Protein AF-X1MAJ2-F1 (afdb_monomer)

Sequence (177 aa):
MSHKDFFGNYHESIADVVTLAAGNDVDNTHFKGLIITGGQLGTLLATYKECLLLNMTGFRGMAENCAIYGTLALATGGAADFSDFDACSSVHGAIIITLGAPTRFSLKQFHGKATLTGQTGGVAKVRGLDGKLVIASMTGGTLDIYSDAGEIEIQVTCTVGTINIYGNARVTNNTGG

Organism: NCBI:txid412755

pLDDT: mean 88.87, std 9.03, range [50.88, 97.25]

Radius of gyration: 15.89 Å; Cα contacts (8 Å, |Δi|>4): 561; chains: 1; bounding box: 37×34×48 Å

Structure (mmCIF, N/CA/C/O backbone):
data_AF-X1MAJ2-F1
#
_entry.id   AF-X1MAJ2-F1
#
loop_
_atom_site.group_PDB
_atom_site.id
_atom_site.type_symbol
_atom_site.label_atom_id
_atom_site.label_alt_id
_atom_site.label_comp_id
_atom_site.label_asym_id
_atom_site.label_entity_id
_atom_site.label_seq_id
_atom_site.pdbx_PDB_ins_code
_atom_site.Cartn_x
_atom_site.Cartn_y
_atom_site.Cartn_z
_atom_site.occupancy
_atom_site.B_iso_or_equiv
_atom_site.auth_seq_id
_atom_site.auth_comp_id
_atom_site.auth_asym_id
_atom_site.auth_atom_id
_atom_site.pdbx_PDB_model_num
ATOM 1 N N . MET A 1 1 ? 5.404 17.334 -21.753 1.00 50.88 1 MET A N 1
ATOM 2 C CA . MET A 1 1 ? 5.489 16.178 -20.835 1.00 50.88 1 MET A CA 1
ATOM 3 C C . MET A 1 1 ? 5.590 14.932 -21.692 1.00 50.88 1 MET A C 1
ATOM 5 O O . MET A 1 1 ? 4.757 14.783 -22.577 1.00 50.88 1 MET A O 1
ATOM 9 N N . SER A 1 2 ? 6.634 14.116 -21.527 1.00 61.34 2 SER A N 1
ATOM 10 C CA . SER A 1 2 ? 6.749 12.852 -22.263 1.00 61.34 2 SER A CA 1
ATOM 11 C C . SER A 1 2 ? 6.095 11.745 -21.446 1.00 61.34 2 SER A C 1
ATOM 13 O O . SER A 1 2 ? 6.653 11.320 -20.439 1.00 61.34 2 SER A O 1
ATOM 15 N N . HIS A 1 3 ? 4.928 11.295 -21.884 1.00 80.44 3 HIS A N 1
ATOM 16 C CA . HIS A 1 3 ? 4.358 10.018 -21.468 1.00 80.44 3 HIS A CA 1
ATOM 17 C C . HIS A 1 3 ? 5.239 8.910 -22.058 1.00 80.44 3 HIS A C 1
ATOM 19 O O . HIS A 1 3 ? 5.556 8.939 -23.249 1.00 80.44 3 HIS A O 1
ATOM 25 N N . LYS A 1 4 ? 5.700 7.984 -21.214 1.00 88.19 4 LYS A N 1
ATOM 26 C CA . LYS A 1 4 ? 6.390 6.765 -21.649 1.00 88.19 4 LYS A CA 1
ATOM 27 C C . LYS A 1 4 ? 5.549 5.539 -21.312 1.00 88.19 4 LYS A C 1
ATOM 29 O O . LYS A 1 4 ? 4.932 5.483 -20.252 1.00 88.19 4 LYS A O 1
ATOM 34 N N . ASP A 1 5 ? 5.560 4.556 -22.198 1.00 92.25 5 ASP A N 1
ATOM 35 C CA . ASP A 1 5 ? 4.977 3.246 -21.942 1.00 92.25 5 ASP A CA 1
ATOM 36 C C . ASP A 1 5 ? 6.102 2.205 -21.917 1.00 92.25 5 ASP A C 1
ATOM 38 O O . ASP A 1 5 ? 6.925 2.142 -22.833 1.00 92.25 5 ASP A O 1
ATOM 42 N N . PHE A 1 6 ? 6.142 1.393 -20.863 1.00 91.69 6 PHE A N 1
ATOM 43 C CA . PHE A 1 6 ? 7.096 0.304 -20.690 1.00 91.69 6 PHE A CA 1
ATOM 44 C C . PHE A 1 6 ? 6.345 -1.025 -20.615 1.00 91.69 6 PHE A C 1
ATOM 46 O O . PHE A 1 6 ? 5.467 -1.203 -19.767 1.00 91.69 6 PHE A O 1
ATOM 53 N N . PHE A 1 7 ? 6.715 -1.965 -21.484 1.00 91.81 7 PHE A N 1
ATOM 54 C CA . PHE A 1 7 ? 6.070 -3.271 -21.597 1.00 91.81 7 PHE A CA 1
ATOM 55 C C . PHE A 1 7 ? 7.082 -4.389 -21.352 1.00 91.81 7 PHE A C 1
ATOM 57 O O . PHE A 1 7 ? 8.138 -4.426 -21.983 1.00 91.81 7 PHE A O 1
ATOM 64 N N . GLY A 1 8 ? 6.740 -5.292 -20.441 1.00 86.62 8 GLY A N 1
ATOM 65 C CA . GLY A 1 8 ? 7.415 -6.561 -20.202 1.00 86.62 8 GLY A CA 1
ATOM 66 C C . GLY A 1 8 ? 6.539 -7.742 -20.610 1.00 86.62 8 GLY A C 1
ATOM 67 O O . GLY A 1 8 ? 5.364 -7.581 -20.943 1.00 86.62 8 GLY A O 1
ATOM 68 N N . ASN A 1 9 ? 7.119 -8.940 -20.575 1.00 83.19 9 ASN A N 1
ATOM 69 C CA . ASN A 1 9 ? 6.454 -10.185 -20.969 1.00 83.19 9 ASN A CA 1
ATOM 70 C C . ASN A 1 9 ? 6.101 -11.073 -19.774 1.00 83.19 9 ASN A C 1
ATOM 72 O O . ASN A 1 9 ? 6.021 -12.287 -19.942 1.00 83.19 9 ASN A O 1
ATOM 76 N N . TYR A 1 10 ? 5.875 -10.478 -18.597 1.00 73.12 10 TYR A N 1
ATOM 77 C CA . TYR A 1 10 ? 5.798 -11.192 -17.321 1.00 73.12 10 TYR A CA 1
ATOM 78 C C . TYR A 1 10 ? 7.134 -11.880 -16.993 1.00 73.12 10 TYR A C 1
ATOM 80 O O . TYR A 1 10 ? 7.856 -12.354 -17.867 1.00 73.12 10 TYR A O 1
ATOM 88 N N . HIS A 1 11 ? 7.526 -11.876 -15.725 1.00 66.69 11 HIS A N 1
ATOM 89 C CA . HIS A 1 11 ? 8.886 -12.263 -15.356 1.00 66.69 11 HIS A CA 1
ATOM 90 C C . HIS A 1 11 ? 8.928 -13.635 -14.698 1.00 66.69 11 HIS A C 1
ATOM 92 O O . HIS A 1 11 ? 8.215 -13.890 -13.730 1.00 66.69 11 HIS A O 1
ATOM 98 N N . GLU A 1 12 ? 9.811 -14.494 -15.201 1.00 67.12 12 GLU A N 1
ATOM 99 C CA . GLU A 1 12 ? 10.118 -15.801 -14.607 1.00 67.12 12 GLU A CA 1
ATOM 100 C C . GLU A 1 12 ? 11.163 -15.684 -13.482 1.00 67.12 12 GLU A C 1
ATOM 102 O O . GLU A 1 12 ? 11.259 -16.559 -12.622 1.00 67.12 12 GLU A O 1
ATOM 107 N N . SER A 1 13 ? 11.929 -14.584 -13.461 1.00 76.06 13 SER A N 1
ATOM 108 C CA . SER A 1 13 ? 13.002 -14.315 -12.503 1.00 76.06 13 SER A CA 1
ATOM 109 C C . SER A 1 13 ? 12.833 -12.957 -11.830 1.00 76.06 13 SER A C 1
ATOM 111 O O . SER A 1 13 ? 12.621 -11.945 -12.493 1.00 76.06 13 SER A O 1
ATOM 113 N N . ILE A 1 14 ? 13.032 -12.907 -10.508 1.00 71.75 14 ILE A N 1
ATOM 114 C CA . ILE A 1 14 ? 12.998 -11.655 -9.735 1.00 71.75 14 ILE A CA 1
ATOM 115 C C . ILE A 1 14 ? 14.186 -10.720 -10.032 1.00 71.75 14 ILE A C 1
ATOM 117 O O . ILE A 1 14 ? 14.216 -9.604 -9.529 1.00 71.75 14 ILE A O 1
ATOM 121 N N . ALA A 1 15 ? 15.175 -11.162 -10.818 1.00 75.69 15 ALA A N 1
ATOM 122 C CA . ALA A 1 15 ? 16.332 -10.352 -11.203 1.00 75.69 15 ALA A CA 1
ATOM 123 C C . ALA A 1 15 ? 16.058 -9.414 -12.395 1.00 75.69 15 ALA A C 1
ATOM 125 O O . ALA A 1 15 ? 16.817 -8.468 -12.605 1.00 75.69 15 ALA A O 1
ATOM 126 N N . ASP A 1 16 ? 14.972 -9.634 -13.140 1.00 83.81 16 ASP A N 1
ATOM 127 C CA . ASP A 1 16 ? 14.611 -8.848 -14.324 1.00 83.81 16 ASP A CA 1
ATOM 128 C C . ASP A 1 16 ? 13.882 -7.555 -13.927 1.00 83.81 16 ASP A C 1
ATOM 130 O O . ASP A 1 16 ? 12.706 -7.339 -14.222 1.00 83.81 16 ASP A O 1
ATOM 134 N N . VAL A 1 17 ? 14.586 -6.705 -13.183 1.00 89.88 17 VAL A N 1
ATOM 135 C CA . VAL A 1 17 ? 14.004 -5.551 -12.499 1.00 89.88 17 VAL A CA 1
ATOM 136 C C . VAL A 1 17 ? 14.222 -4.261 -13.278 1.00 89.88 17 VAL A C 1
ATOM 138 O O . VAL A 1 17 ? 15.344 -3.911 -13.645 1.00 89.88 17 VAL A O 1
ATOM 141 N N . VAL A 1 18 ? 13.151 -3.488 -13.438 1.00 91.75 18 VAL A N 1
ATOM 142 C CA . VAL A 1 18 ? 13.215 -2.078 -13.817 1.00 91.75 18 VAL A CA 1
ATOM 143 C C . VAL A 1 18 ? 13.292 -1.236 -12.548 1.00 91.75 18 VAL A C 1
ATOM 145 O O . VAL A 1 18 ? 12.343 -1.145 -11.766 1.00 91.75 18 VAL A O 1
ATOM 148 N N . THR A 1 19 ? 14.439 -0.597 -12.348 1.00 93.12 19 THR A N 1
ATOM 149 C CA . THR A 1 19 ? 14.667 0.282 -11.200 1.00 93.12 19 THR A CA 1
ATOM 150 C C . THR A 1 19 ? 14.294 1.717 -11.538 1.00 93.12 19 THR A C 1
ATOM 152 O O . THR A 1 19 ? 14.888 2.330 -12.429 1.00 93.12 19 THR A O 1
ATOM 155 N N . LEU A 1 20 ? 13.366 2.288 -10.771 1.00 91.94 20 LEU A N 1
ATOM 156 C CA . LEU A 1 20 ? 13.106 3.724 -10.751 1.00 91.94 20 LEU A CA 1
ATOM 157 C C . LEU A 1 20 ? 14.246 4.412 -9.996 1.00 91.94 20 LEU A C 1
ATOM 159 O O . LEU A 1 20 ? 14.229 4.559 -8.771 1.00 91.94 20 LEU A O 1
ATOM 163 N N . ALA A 1 21 ? 15.303 4.745 -10.736 1.00 85.81 21 ALA A N 1
ATOM 164 C CA . ALA A 1 21 ? 16.488 5.380 -10.181 1.00 85.81 21 ALA A CA 1
ATOM 165 C C . ALA A 1 21 ? 16.210 6.839 -9.794 1.00 85.81 21 ALA A C 1
ATOM 167 O O . ALA A 1 21 ? 15.467 7.548 -10.479 1.00 85.81 21 ALA A O 1
ATOM 168 N N . ALA A 1 22 ? 16.869 7.297 -8.728 1.00 77.69 22 ALA A N 1
ATOM 169 C CA . ALA A 1 22 ? 16.748 8.664 -8.235 1.00 77.69 22 ALA A CA 1
ATOM 170 C C . ALA A 1 22 ? 16.994 9.704 -9.346 1.00 77.69 22 ALA A C 1
ATOM 172 O O . ALA A 1 22 ? 17.883 9.547 -10.181 1.00 77.69 22 ALA A O 1
ATOM 173 N N . GLY A 1 23 ? 16.196 10.771 -9.338 1.00 72.94 23 GLY A N 1
ATOM 174 C CA . GLY A 1 23 ? 16.224 11.841 -10.337 1.00 72.94 23 GLY A CA 1
ATOM 175 C C . GLY A 1 23 ? 15.354 11.603 -11.576 1.00 72.94 23 GLY A C 1
ATOM 176 O O . GLY A 1 23 ? 15.192 12.535 -12.360 1.00 72.94 23 GLY A O 1
ATOM 177 N N . ASN A 1 24 ? 14.767 10.413 -11.753 1.00 79.88 24 ASN A N 1
ATOM 178 C CA . ASN A 1 24 ? 13.860 10.145 -12.871 1.00 79.88 24 ASN A CA 1
ATOM 179 C C . ASN A 1 24 ? 12.400 10.332 -12.458 1.00 79.88 24 ASN A C 1
ATOM 181 O O . ASN A 1 24 ? 11.866 9.570 -11.655 1.00 79.88 24 ASN A O 1
ATOM 185 N N . ASP A 1 25 ? 11.769 11.343 -13.045 1.00 85.81 25 ASP A N 1
ATOM 186 C CA . ASP A 1 25 ? 10.329 11.565 -12.981 1.00 85.81 25 ASP A CA 1
ATOM 187 C C . ASP A 1 25 ? 9.602 10.555 -13.888 1.00 85.81 25 ASP A C 1
ATOM 189 O O . ASP A 1 25 ? 9.964 10.383 -15.058 1.00 85.81 25 ASP A O 1
ATOM 193 N N . VAL A 1 26 ? 8.598 9.873 -13.335 1.00 87.94 26 VAL A N 1
ATOM 194 C CA . VAL A 1 26 ? 7.750 8.906 -14.052 1.00 87.94 26 VAL A CA 1
ATOM 195 C C . VAL A 1 26 ? 6.304 9.386 -14.178 1.00 87.94 26 VAL A C 1
ATOM 197 O O . VAL A 1 26 ? 5.398 8.595 -14.443 1.00 87.94 26 VAL A O 1
ATOM 200 N N . ASP A 1 27 ? 6.076 10.686 -14.029 1.00 88.88 27 ASP A N 1
ATOM 201 C CA . ASP A 1 27 ? 4.787 11.332 -14.217 1.00 88.88 27 ASP A CA 1
ATOM 202 C C . ASP A 1 27 ? 4.148 10.941 -15.555 1.00 88.88 27 ASP A C 1
ATOM 204 O O . ASP A 1 27 ? 4.745 11.060 -16.629 1.00 88.88 27 ASP A O 1
ATOM 208 N N . ASN A 1 28 ? 2.890 10.497 -15.491 1.00 89.25 28 ASN A N 1
ATOM 209 C CA . ASN A 1 28 ? 2.104 10.040 -16.638 1.00 89.25 28 ASN A CA 1
ATOM 210 C C . ASN A 1 28 ? 2.760 8.880 -17.411 1.00 89.25 28 ASN A C 1
ATOM 212 O O . ASN A 1 28 ? 2.625 8.792 -18.628 1.00 89.25 28 ASN A O 1
ATOM 216 N N . THR A 1 29 ? 3.506 8.012 -16.726 1.00 92.75 29 THR A N 1
ATOM 217 C CA . THR A 1 29 ? 4.097 6.802 -17.316 1.00 92.75 29 THR A CA 1
ATOM 218 C C . THR A 1 29 ? 3.210 5.588 -17.066 1.00 92.75 29 THR A C 1
ATOM 220 O O . THR A 1 29 ? 2.584 5.470 -16.007 1.00 92.75 29 THR A O 1
ATOM 223 N N . HIS A 1 30 ? 3.184 4.660 -18.023 1.00 95.06 30 HIS A N 1
ATOM 224 C CA . HIS A 1 30 ? 2.561 3.353 -17.847 1.00 95.06 30 HIS A CA 1
ATOM 225 C C . HIS A 1 30 ? 3.603 2.235 -17.838 1.00 95.06 30 HIS A C 1
ATOM 227 O O . HIS A 1 30 ? 4.471 2.163 -18.706 1.00 95.06 30 HIS A O 1
ATOM 233 N N . PHE A 1 31 ? 3.469 1.326 -16.879 1.00 95.38 31 PHE A N 1
ATOM 234 C CA . PHE A 1 31 ? 4.257 0.106 -16.767 1.00 95.38 31 PHE A CA 1
ATOM 235 C C . PHE A 1 31 ? 3.325 -1.094 -16.857 1.00 95.38 31 PHE A C 1
ATOM 237 O O . PHE A 1 31 ? 2.310 -1.137 -16.157 1.00 95.38 31 PHE A O 1
ATOM 244 N N . LYS A 1 32 ? 3.668 -2.076 -17.693 1.00 95.69 32 LYS A N 1
ATOM 245 C CA . LYS A 1 32 ? 2.884 -3.300 -17.839 1.00 95.69 32 LYS A CA 1
ATOM 246 C C . LYS A 1 32 ? 3.755 -4.547 -17.852 1.00 95.69 32 LYS A C 1
ATOM 248 O O . LYS A 1 32 ? 4.685 -4.608 -18.649 1.00 95.69 32 LYS A O 1
ATOM 253 N N . GLY A 1 33 ? 3.411 -5.554 -17.048 1.00 93.69 33 GLY A N 1
ATOM 254 C CA . GLY A 1 33 ? 4.060 -6.870 -17.109 1.00 93.69 33 GLY A CA 1
ATOM 255 C C . GLY A 1 33 ? 5.520 -6.857 -16.654 1.00 93.69 33 GLY A C 1
ATOM 256 O O . GLY A 1 33 ? 6.308 -7.661 -17.151 1.00 93.69 33 GLY A O 1
ATOM 257 N N . LEU A 1 34 ? 5.884 -5.913 -15.774 1.00 93.81 34 LEU A N 1
ATOM 258 C CA . LEU A 1 34 ? 7.258 -5.650 -15.339 1.00 93.81 34 LEU A CA 1
ATOM 259 C C . LEU A 1 34 ? 7.467 -5.903 -13.840 1.00 93.81 34 LEU A C 1
ATOM 261 O O . LEU A 1 34 ? 6.536 -5.737 -13.051 1.00 93.81 34 LEU A O 1
ATOM 265 N N . ILE A 1 35 ? 8.694 -6.224 -13.417 1.00 93.94 35 ILE A N 1
ATOM 266 C CA . ILE A 1 35 ? 9.102 -6.070 -12.012 1.00 93.94 35 ILE A CA 1
ATOM 267 C C . ILE A 1 35 ? 9.640 -4.654 -11.831 1.00 93.94 35 ILE A C 1
ATOM 269 O O . ILE A 1 35 ? 10.643 -4.292 -12.442 1.00 93.94 35 ILE A O 1
ATOM 273 N N . ILE A 1 36 ? 8.987 -3.852 -10.992 1.00 94.31 36 ILE A N 1
ATOM 274 C CA . ILE A 1 36 ? 9.376 -2.465 -10.724 1.00 94.31 36 ILE A CA 1
ATOM 275 C C . ILE A 1 36 ? 9.872 -2.336 -9.287 1.00 94.31 36 ILE A C 1
ATOM 277 O O . ILE A 1 36 ? 9.217 -2.816 -8.362 1.00 94.31 36 ILE A O 1
ATOM 281 N N . THR A 1 37 ? 11.003 -1.657 -9.093 1.00 93.88 37 THR A N 1
ATOM 282 C CA . THR A 1 37 ? 11.540 -1.333 -7.764 1.00 93.88 37 THR A CA 1
ATOM 283 C C . THR A 1 37 ? 11.987 0.122 -7.657 1.00 93.88 37 THR A C 1
ATOM 285 O O . THR A 1 37 ? 12.205 0.788 -8.670 1.00 93.88 37 THR A O 1
ATOM 288 N N . GLY A 1 38 ? 12.196 0.605 -6.431 1.00 93.25 38 GLY A N 1
ATOM 289 C CA . GLY A 1 38 ? 12.803 1.907 -6.164 1.00 93.25 38 GLY A CA 1
ATOM 290 C C . GLY A 1 38 ? 11.810 2.984 -5.730 1.00 93.25 38 GLY A C 1
ATOM 291 O O . GLY A 1 38 ? 10.764 2.706 -5.142 1.00 93.25 38 GLY A O 1
ATOM 292 N N . GLY A 1 39 ? 12.192 4.242 -5.951 1.00 91.25 39 GLY A N 1
ATOM 293 C CA . GLY A 1 39 ? 11.415 5.410 -5.546 1.00 91.25 39 GLY A CA 1
ATOM 294 C C . GLY A 1 39 ? 10.747 6.068 -6.738 1.00 91.25 39 GLY A C 1
ATOM 295 O O . GLY A 1 39 ? 11.436 6.573 -7.621 1.00 91.25 39 GLY A O 1
ATOM 296 N N . GLN A 1 40 ? 9.417 6.097 -6.749 1.00 89.56 40 GLN A N 1
ATOM 297 C CA . GLN A 1 40 ? 8.690 6.949 -7.675 1.00 89.56 40 GLN A CA 1
ATOM 298 C C . GLN A 1 40 ? 8.917 8.414 -7.281 1.00 89.56 40 GLN A C 1
ATOM 300 O O . GLN A 1 40 ? 8.689 8.822 -6.141 1.00 89.56 40 GLN A O 1
ATOM 305 N N . LEU A 1 41 ? 9.378 9.194 -8.252 1.00 84.62 41 LEU A N 1
ATOM 306 C CA . LEU A 1 41 ? 9.491 10.645 -8.179 1.00 84.62 41 LEU A CA 1
ATOM 307 C C . LEU A 1 41 ? 8.495 11.273 -9.155 1.00 84.62 41 LEU A C 1
ATOM 309 O O . LEU A 1 41 ? 7.960 10.582 -10.022 1.00 84.62 41 LEU A O 1
ATOM 313 N N . GLY A 1 42 ? 8.288 12.580 -9.009 1.00 81.44 42 GLY A N 1
ATOM 314 C CA . GLY A 1 42 ? 7.311 13.331 -9.791 1.00 81.44 42 GLY A CA 1
ATOM 315 C C . GLY A 1 42 ? 6.157 13.845 -8.940 1.00 81.44 42 GLY A C 1
ATOM 316 O O . GLY A 1 42 ? 6.099 13.622 -7.725 1.00 81.44 42 GLY A O 1
ATOM 317 N N . THR A 1 43 ? 5.259 14.604 -9.566 1.00 83.75 43 THR A N 1
ATOM 318 C CA . THR A 1 43 ? 4.092 15.184 -8.887 1.00 83.75 43 THR A CA 1
ATOM 319 C C . THR A 1 43 ? 2.750 14.652 -9.385 1.00 83.75 43 THR A C 1
AT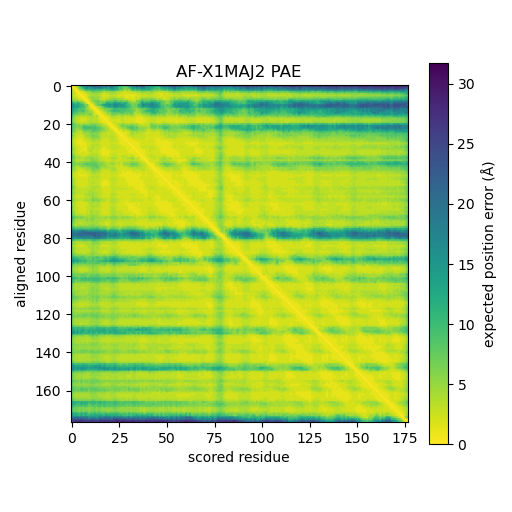OM 321 O O . THR A 1 43 ? 1.718 14.888 -8.750 1.00 83.75 43 THR A O 1
ATOM 324 N N . LEU A 1 44 ? 2.751 13.892 -10.469 1.00 86.12 44 LEU A N 1
ATOM 325 C CA . LEU A 1 44 ? 1.584 13.332 -11.127 1.00 86.12 44 LEU A CA 1
ATOM 326 C C . LEU A 1 44 ? 1.529 11.811 -10.925 1.00 86.12 44 LEU A C 1
ATOM 328 O O . LEU A 1 44 ? 2.274 11.215 -10.146 1.00 86.12 44 LEU A O 1
ATOM 332 N N . LEU A 1 45 ? 0.533 11.188 -11.549 1.00 89.81 45 LEU A N 1
ATOM 333 C CA . LEU A 1 45 ? 0.223 9.776 -11.356 1.00 89.81 45 LEU A CA 1
ATOM 334 C C . LEU A 1 45 ? 1.004 8.914 -12.357 1.00 89.81 45 LEU A C 1
ATOM 336 O O . LEU A 1 45 ? 1.163 9.302 -13.514 1.00 89.81 45 LEU A O 1
ATOM 340 N N . ALA A 1 46 ? 1.405 7.717 -11.933 1.00 92.19 46 ALA A N 1
ATOM 341 C CA . ALA A 1 46 ? 1.845 6.638 -12.815 1.00 92.19 46 ALA A CA 1
ATOM 342 C C . ALA A 1 46 ? 0.838 5.475 -12.774 1.00 92.19 46 ALA A C 1
ATOM 344 O O . ALA A 1 46 ? 0.123 5.295 -11.784 1.00 92.19 46 ALA A O 1
ATOM 345 N N . THR A 1 47 ? 0.773 4.681 -13.844 1.00 95.38 47 THR A N 1
ATOM 346 C CA . THR A 1 47 ? -0.082 3.483 -13.895 1.00 95.38 47 THR A CA 1
ATOM 347 C C . THR A 1 47 ? 0.769 2.228 -13.999 1.00 95.38 47 THR A C 1
ATOM 349 O O . THR A 1 47 ? 1.639 2.128 -14.859 1.00 95.38 47 THR A O 1
ATOM 352 N N . TYR A 1 48 ? 0.471 1.247 -13.157 1.00 96.31 48 TYR A N 1
ATOM 353 C CA . TYR A 1 48 ? 1.114 -0.058 -13.124 1.00 96.31 48 TYR A CA 1
ATOM 354 C C . TYR A 1 48 ? 0.048 -1.122 -13.375 1.00 96.31 48 TYR A C 1
ATOM 356 O O . TYR A 1 48 ? -0.959 -1.158 -12.670 1.00 96.31 48 TYR A O 1
ATOM 364 N N . LYS A 1 49 ? 0.242 -1.979 -14.375 1.00 96.56 49 LYS A N 1
ATOM 365 C CA . LYS A 1 49 ? -0.687 -3.069 -14.687 1.00 96.56 49 LYS A CA 1
ATOM 366 C C . LYS A 1 49 ? 0.043 -4.391 -14.761 1.00 96.56 49 LYS A C 1
ATOM 368 O O . LYS A 1 49 ? 1.031 -4.498 -15.478 1.00 96.56 49 LYS A O 1
ATOM 373 N N . GLU A 1 50 ? -0.461 -5.401 -14.064 1.00 94.75 50 GLU A N 1
ATOM 374 C CA . GLU A 1 50 ? 0.102 -6.755 -14.126 1.00 94.75 50 GLU A CA 1
ATOM 375 C C . GLU A 1 50 ? 1.609 -6.779 -13.788 1.00 94.75 50 GLU A C 1
ATOM 377 O O . GLU A 1 50 ? 2.388 -7.553 -14.341 1.00 94.75 50 GLU A O 1
ATOM 382 N N . CYS A 1 51 ? 2.041 -5.875 -12.906 1.00 94.31 51 CYS A N 1
ATOM 383 C CA . CYS A 1 51 ? 3.433 -5.737 -12.490 1.00 94.31 51 CYS A CA 1
ATOM 384 C C . CYS A 1 51 ? 3.684 -6.443 -11.153 1.00 94.31 51 CYS A C 1
ATOM 386 O O . CYS A 1 51 ? 2.773 -6.616 -10.343 1.00 94.31 51 CYS A O 1
ATOM 388 N N . LEU A 1 52 ? 4.949 -6.758 -10.875 1.00 93.75 52 LEU A N 1
ATOM 389 C CA . LEU A 1 52 ? 5.423 -7.007 -9.516 1.00 93.75 52 LEU A CA 1
ATOM 390 C C . LEU A 1 52 ? 6.002 -5.702 -8.954 1.00 93.75 52 LEU A C 1
ATOM 392 O O . LEU A 1 52 ? 7.031 -5.225 -9.426 1.00 93.75 52 LEU A O 1
ATOM 396 N N . LEU A 1 53 ? 5.357 -5.124 -7.945 1.00 94.38 53 LEU A N 1
ATOM 397 C CA . LEU A 1 53 ? 5.846 -3.951 -7.222 1.00 94.38 53 LEU A CA 1
ATOM 398 C C . LEU A 1 53 ? 6.738 -4.412 -6.063 1.00 94.38 53 LEU A C 1
ATOM 400 O O . LEU A 1 53 ? 6.244 -4.933 -5.061 1.00 94.38 53 LEU A O 1
ATOM 404 N N . LEU A 1 54 ? 8.049 -4.238 -6.214 1.00 92.94 54 LEU A N 1
ATOM 405 C CA . LEU A 1 54 ? 9.077 -4.724 -5.297 1.00 92.94 54 LEU A CA 1
ATOM 406 C C . LEU A 1 54 ? 9.693 -3.567 -4.503 1.00 92.94 54 LEU A C 1
ATOM 408 O O . LEU A 1 54 ? 10.426 -2.762 -5.072 1.00 92.94 54 LEU A O 1
ATOM 412 N N . ASN A 1 55 ? 9.476 -3.517 -3.185 1.00 91.44 55 ASN A N 1
ATOM 413 C CA . ASN A 1 55 ? 10.089 -2.512 -2.294 1.00 91.44 55 ASN A CA 1
ATOM 414 C C . ASN A 1 55 ? 9.927 -1.067 -2.813 1.00 91.44 55 ASN A C 1
ATOM 416 O O . ASN A 1 55 ? 10.896 -0.315 -2.936 1.00 91.44 55 ASN A O 1
ATOM 420 N N . MET A 1 56 ? 8.699 -0.705 -3.178 1.00 92.81 56 MET A N 1
ATOM 421 C CA . MET A 1 56 ? 8.384 0.588 -3.783 1.00 92.81 56 MET A CA 1
ATOM 422 C C . MET A 1 56 ? 8.273 1.688 -2.727 1.00 92.81 56 MET A C 1
ATOM 424 O O . MET A 1 56 ? 7.691 1.499 -1.658 1.00 92.81 56 MET A O 1
ATOM 428 N N . THR A 1 57 ? 8.768 2.878 -3.050 1.00 92.50 57 THR A N 1
ATOM 429 C CA . THR A 1 57 ? 8.617 4.083 -2.221 1.00 92.50 57 THR A CA 1
ATOM 430 C C . THR A 1 57 ? 8.118 5.257 -3.053 1.00 92.50 57 THR A C 1
ATOM 432 O O . THR A 1 57 ? 8.283 5.267 -4.271 1.00 92.50 57 THR A O 1
ATOM 435 N N . GLY A 1 58 ? 7.471 6.235 -2.414 1.00 90.00 58 GLY A N 1
ATOM 436 C CA . GLY A 1 58 ? 6.906 7.391 -3.116 1.00 90.00 58 GLY A CA 1
ATOM 437 C C . GLY A 1 58 ? 5.777 7.028 -4.085 1.00 90.00 58 GLY A C 1
ATOM 438 O O . GLY A 1 58 ? 5.524 7.773 -5.026 1.00 90.00 58 GLY A O 1
ATOM 439 N N . PHE A 1 59 ? 5.113 5.883 -3.891 1.00 92.44 59 PHE A N 1
ATOM 440 C CA . PHE A 1 59 ? 4.081 5.419 -4.813 1.00 92.44 59 PHE A CA 1
ATOM 441 C C . PHE A 1 59 ? 2.954 6.449 -4.928 1.00 92.44 59 PHE A C 1
ATOM 443 O O . PHE A 1 59 ? 2.398 6.892 -3.918 1.00 92.44 59 PHE A O 1
ATOM 450 N N . ARG A 1 60 ? 2.604 6.794 -6.169 1.00 90.56 60 ARG A N 1
ATOM 451 C CA . ARG A 1 60 ? 1.483 7.674 -6.494 1.00 90.56 60 ARG A CA 1
ATOM 452 C C . ARG A 1 60 ? 0.864 7.255 -7.825 1.00 90.56 60 ARG A C 1
ATOM 454 O O . ARG A 1 60 ? 1.507 7.292 -8.872 1.00 90.56 60 ARG A O 1
ATOM 461 N N . GLY A 1 61 ? -0.414 6.910 -7.799 1.00 92.44 61 GLY A N 1
ATOM 462 C CA . GLY A 1 61 ? -1.177 6.543 -8.982 1.00 92.44 61 GLY A CA 1
ATOM 463 C C . GLY A 1 61 ? -1.961 5.257 -8.801 1.00 92.44 61 GLY A C 1
ATOM 464 O O . GLY A 1 61 ? -2.557 5.028 -7.748 1.00 92.44 61 GLY A O 1
ATOM 465 N N . MET A 1 62 ? -2.014 4.454 -9.859 1.00 94.56 62 MET A N 1
ATOM 466 C CA . MET A 1 62 ? -2.884 3.283 -9.942 1.00 94.56 62 MET A CA 1
ATOM 467 C C . MET A 1 62 ? -2.081 2.005 -10.155 1.00 94.56 62 MET A C 1
ATOM 469 O O . MET A 1 62 ? -1.225 1.958 -11.034 1.00 94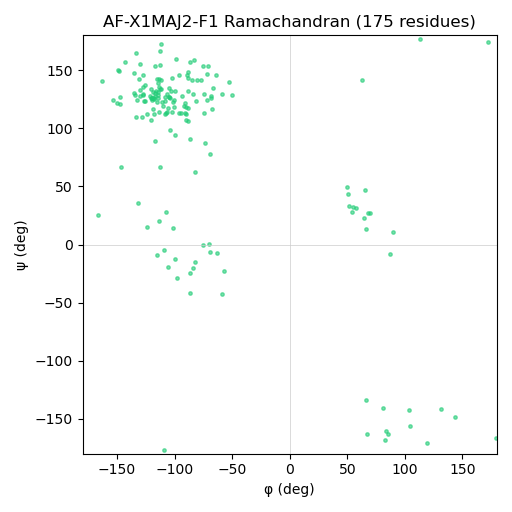.56 62 MET A O 1
ATOM 473 N N . ALA A 1 63 ? -2.395 0.961 -9.395 1.00 96.69 63 ALA A N 1
ATOM 474 C CA . ALA A 1 63 ? -1.906 -0.394 -9.604 1.00 96.69 63 ALA A CA 1
ATOM 475 C C . ALA A 1 63 ? -3.093 -1.336 -9.838 1.00 96.69 63 ALA A C 1
ATOM 477 O O . ALA A 1 63 ? -4.011 -1.383 -9.025 1.00 96.69 63 ALA A O 1
ATOM 478 N N . GLU A 1 64 ? -3.078 -2.079 -10.939 1.00 97.25 64 GLU A N 1
ATOM 479 C CA . GLU A 1 64 ? -4.156 -2.988 -11.338 1.00 97.25 64 GLU A CA 1
ATOM 480 C C . GLU A 1 64 ? -3.588 -4.381 -11.614 1.00 97.25 64 GLU A C 1
ATOM 482 O O . GLU A 1 64 ? -2.624 -4.515 -12.371 1.00 97.25 64 GLU A O 1
ATOM 487 N N . ASN A 1 65 ? -4.171 -5.422 -11.014 1.00 95.75 65 ASN A N 1
ATOM 488 C CA . ASN A 1 65 ? -3.715 -6.813 -11.151 1.00 95.75 65 ASN A CA 1
ATOM 489 C C . ASN A 1 65 ? -2.222 -7.003 -10.814 1.00 95.75 65 ASN A C 1
ATOM 491 O O . ASN A 1 65 ? -1.550 -7.878 -11.357 1.00 95.75 65 ASN A O 1
ATOM 495 N N . CYS A 1 66 ? -1.671 -6.150 -9.946 1.00 94.81 66 CYS A N 1
ATOM 496 C CA . CYS A 1 66 ? -0.264 -6.211 -9.560 1.00 94.81 66 CYS A CA 1
ATOM 497 C C . CYS A 1 66 ? -0.036 -7.146 -8.366 1.00 94.81 66 CYS A C 1
ATOM 499 O O . CYS A 1 66 ? -0.793 -7.150 -7.393 1.00 94.81 66 CYS A O 1
ATOM 501 N N . ALA A 1 67 ? 1.087 -7.853 -8.385 1.00 93.19 67 ALA A N 1
ATOM 502 C CA . ALA A 1 67 ? 1.643 -8.486 -7.202 1.00 93.19 67 ALA A CA 1
ATOM 503 C C . ALA A 1 67 ? 2.497 -7.475 -6.423 1.00 93.19 67 ALA A C 1
ATOM 505 O O . ALA A 1 67 ? 3.219 -6.675 -7.013 1.00 93.19 67 ALA A O 1
ATOM 506 N N . ILE A 1 68 ? 2.443 -7.509 -5.094 1.00 92.88 68 ILE A N 1
ATOM 507 C CA . ILE A 1 68 ? 3.243 -6.646 -4.221 1.00 92.88 68 ILE A CA 1
ATOM 508 C C . ILE A 1 68 ? 4.165 -7.528 -3.380 1.00 92.88 68 ILE A C 1
ATOM 510 O O . ILE A 1 68 ? 3.717 -8.475 -2.723 1.00 92.88 68 ILE A O 1
ATOM 514 N N . TYR A 1 69 ? 5.458 -7.207 -3.406 1.00 91.00 69 TYR A N 1
ATOM 515 C CA . TYR A 1 69 ? 6.504 -7.906 -2.669 1.00 91.00 69 TYR A CA 1
ATOM 516 C C . TYR A 1 69 ? 7.301 -6.913 -1.820 1.00 91.00 69 TYR A C 1
ATOM 518 O O . TYR A 1 69 ? 7.902 -5.968 -2.332 1.00 91.00 69 TYR A O 1
ATOM 526 N N . GLY A 1 70 ? 7.359 -7.170 -0.514 1.00 88.19 70 GLY A N 1
ATOM 527 C CA . GLY A 1 70 ? 8.104 -6.342 0.429 1.00 88.19 70 GLY A CA 1
ATOM 528 C C . GLY A 1 70 ? 7.342 -5.089 0.858 1.00 88.19 70 GLY A C 1
ATOM 529 O O . GLY A 1 70 ? 6.143 -5.146 1.144 1.00 88.19 70 GLY A O 1
ATOM 530 N N . THR A 1 71 ? 8.055 -3.969 0.980 1.00 89.88 71 THR A N 1
ATOM 531 C CA . THR A 1 71 ? 7.485 -2.708 1.473 1.00 89.88 71 THR A CA 1
ATOM 532 C C . THR A 1 71 ? 6.886 -1.866 0.349 1.00 89.88 71 THR A C 1
ATOM 534 O O . THR A 1 71 ? 7.351 -1.873 -0.789 1.00 89.88 71 THR A O 1
ATOM 537 N N . LEU A 1 72 ? 5.844 -1.111 0.689 1.00 93.31 72 LEU A N 1
ATOM 538 C CA . LEU A 1 72 ? 5.206 -0.136 -0.181 1.00 93.31 72 LEU A CA 1
ATOM 539 C C . LEU A 1 72 ? 4.989 1.157 0.613 1.00 93.31 72 LEU A C 1
ATOM 541 O O . LEU A 1 72 ? 4.157 1.213 1.514 1.00 93.31 72 LEU A O 1
ATOM 545 N N . ALA A 1 73 ? 5.729 2.213 0.299 1.00 92.75 73 ALA A N 1
ATOM 546 C CA . ALA A 1 73 ? 5.517 3.526 0.903 1.00 92.75 73 ALA A CA 1
ATOM 547 C C . ALA A 1 73 ? 4.835 4.464 -0.094 1.00 92.75 73 ALA A C 1
ATOM 549 O O . ALA A 1 73 ? 5.324 4.641 -1.213 1.00 92.75 73 ALA A O 1
ATOM 550 N N . LEU A 1 74 ? 3.720 5.070 0.316 1.00 91.75 74 LEU A N 1
ATOM 551 C CA . LEU A 1 74 ? 3.005 6.048 -0.500 1.00 91.75 74 LEU A CA 1
ATOM 552 C C . LEU A 1 74 ? 3.742 7.391 -0.511 1.00 91.75 74 LEU A C 1
ATOM 554 O O . LEU A 1 74 ? 4.468 7.727 0.429 1.00 91.75 74 LEU A O 1
ATOM 558 N N . ALA A 1 75 ? 3.544 8.170 -1.571 1.00 86.44 75 ALA A N 1
ATOM 559 C CA . ALA A 1 75 ? 3.936 9.572 -1.577 1.00 86.44 75 ALA A CA 1
ATOM 560 C C . ALA A 1 75 ? 3.131 10.367 -0.532 1.00 86.44 75 ALA A C 1
ATOM 562 O O . ALA A 1 75 ? 1.955 10.084 -0.297 1.00 86.44 75 ALA A O 1
ATOM 563 N N . THR A 1 76 ? 3.764 11.371 0.079 1.00 79.38 76 THR A N 1
ATOM 564 C CA . THR A 1 76 ? 3.140 12.257 1.069 1.00 79.38 76 THR A CA 1
ATOM 565 C C . THR A 1 76 ? 3.330 13.728 0.691 1.00 79.38 76 THR A C 1
ATOM 567 O O . THR A 1 76 ? 4.368 14.117 0.156 1.00 79.38 76 THR A O 1
ATOM 570 N N . GLY A 1 77 ? 2.335 14.566 0.997 1.00 64.81 77 GLY A N 1
ATOM 571 C CA . GLY A 1 77 ? 2.437 16.029 0.922 1.00 64.81 77 GLY A CA 1
ATOM 572 C C . GLY A 1 77 ? 2.068 16.673 -0.422 1.00 64.81 77 GLY A C 1
ATOM 573 O O . GLY A 1 77 ? 2.313 17.865 -0.594 1.00 64.81 77 GLY A O 1
ATOM 574 N N . GLY A 1 78 ? 1.479 15.937 -1.369 1.00 61.34 78 GLY A N 1
ATOM 575 C CA . GLY A 1 78 ? 0.996 16.462 -2.650 1.00 61.34 78 GLY A CA 1
ATOM 576 C C . GLY A 1 78 ? -0.525 16.652 -2.696 1.00 61.34 78 GLY A C 1
ATOM 577 O O . GLY A 1 78 ? -1.280 15.817 -2.211 1.00 61.34 78 GLY A O 1
ATOM 578 N N . ALA A 1 79 ? -1.003 17.710 -3.364 1.00 53.75 79 ALA A N 1
ATOM 579 C CA . ALA A 1 79 ? -2.440 17.985 -3.553 1.00 53.75 79 ALA A CA 1
ATOM 580 C C . ALA A 1 79 ? -3.198 16.913 -4.378 1.00 53.75 79 ALA A C 1
ATOM 582 O O . ALA A 1 79 ? -4.421 16.964 -4.490 1.00 53.75 79 ALA A O 1
ATOM 583 N N . ALA A 1 80 ? -2.475 15.948 -4.954 1.00 60.25 80 ALA A N 1
ATOM 584 C CA . ALA A 1 80 ? -2.997 14.840 -5.745 1.00 60.25 80 ALA A CA 1
ATOM 585 C C . ALA A 1 80 ? -2.403 13.487 -5.302 1.00 60.25 80 ALA A C 1
ATOM 587 O O . ALA A 1 80 ? -2.167 12.617 -6.141 1.00 60.25 80 ALA A O 1
ATOM 588 N N . ASP A 1 81 ? -2.158 13.293 -3.998 1.00 74.06 81 ASP A N 1
ATOM 589 C CA . ASP A 1 81 ? -1.728 12.000 -3.444 1.00 74.06 81 ASP A CA 1
ATOM 590 C C . ASP A 1 81 ? -2.869 10.973 -3.522 1.00 74.06 81 ASP A C 1
ATOM 592 O O . ASP A 1 81 ? -3.576 10.694 -2.549 1.00 74.06 81 ASP A O 1
ATOM 596 N N . PHE A 1 82 ? -3.067 10.438 -4.725 1.00 85.69 82 PHE A N 1
ATOM 597 C CA . PHE A 1 82 ? -3.965 9.336 -5.025 1.00 85.69 82 PHE A CA 1
ATOM 598 C C . PHE A 1 82 ? -3.144 8.062 -5.163 1.00 85.69 82 PHE A C 1
ATOM 600 O O . PHE A 1 82 ? -2.234 7.987 -5.984 1.00 85.69 82 PHE A O 1
ATOM 607 N N . SER A 1 83 ? -3.476 7.062 -4.356 1.00 92.69 83 SER A N 1
ATOM 608 C CA . SER A 1 83 ? -2.941 5.707 -4.472 1.00 92.69 83 SER A CA 1
ATOM 609 C C . SER A 1 83 ? -4.106 4.728 -4.506 1.00 92.69 83 SER A C 1
ATOM 611 O O . SER A 1 83 ? -4.808 4.571 -3.506 1.00 92.69 83 SER A O 1
ATOM 613 N N . ASP A 1 84 ? -4.351 4.122 -5.664 1.00 94.50 84 ASP A N 1
ATOM 614 C CA . ASP A 1 84 ? -5.436 3.163 -5.868 1.00 94.50 84 ASP A CA 1
ATOM 615 C C . ASP A 1 84 ? -4.867 1.820 -6.321 1.00 94.50 84 ASP A C 1
ATOM 617 O O . ASP A 1 84 ? -4.125 1.742 -7.296 1.00 94.50 84 ASP A O 1
ATOM 621 N N . PHE A 1 85 ? -5.228 0.770 -5.602 1.00 95.31 85 PHE A N 1
ATOM 622 C CA . PHE A 1 85 ? -4.846 -0.606 -5.876 1.00 95.31 85 PHE A CA 1
ATOM 623 C C . PHE A 1 85 ? -6.117 -1.385 -6.182 1.00 95.31 85 PHE A C 1
ATOM 625 O O . PHE A 1 85 ? -7.090 -1.295 -5.428 1.00 95.31 85 PHE A O 1
ATOM 632 N N . ASP A 1 86 ? -6.119 -2.126 -7.281 1.00 95.69 86 ASP A N 1
ATOM 633 C CA . ASP A 1 86 ? -7.269 -2.884 -7.758 1.00 95.69 86 ASP A CA 1
ATOM 634 C C . ASP A 1 86 ? -6.857 -4.301 -8.134 1.00 95.69 86 ASP A C 1
ATOM 636 O O . ASP A 1 86 ? -5.931 -4.484 -8.927 1.00 95.69 86 ASP A O 1
ATOM 640 N N . ALA A 1 87 ? -7.518 -5.293 -7.538 1.00 94.19 87 ALA A N 1
ATOM 641 C CA . ALA A 1 87 ? -7.222 -6.712 -7.736 1.00 94.19 87 ALA A CA 1
ATOM 642 C C . ALA A 1 87 ? -5.730 -7.062 -7.526 1.00 94.19 87 ALA A C 1
ATOM 644 O O . ALA A 1 87 ? -5.160 -7.924 -8.192 1.00 94.19 87 ALA A O 1
ATOM 645 N N . CYS A 1 88 ? -5.062 -6.357 -6.606 1.00 93.44 88 CYS A N 1
ATOM 646 C CA . CYS A 1 88 ? -3.666 -6.617 -6.259 1.00 93.44 88 CYS A CA 1
ATOM 647 C C . CYS A 1 88 ? -3.536 -7.750 -5.231 1.00 93.44 88 CYS A C 1
ATOM 649 O O . CYS A 1 88 ? -4.456 -8.018 -4.459 1.00 93.44 88 CYS A O 1
ATOM 651 N N . SER A 1 89 ? -2.360 -8.375 -5.151 1.00 91.94 89 SER A N 1
ATOM 652 C CA . SER A 1 89 ? -2.102 -9.454 -4.185 1.00 91.94 89 SER A CA 1
ATOM 653 C C . SER A 1 89 ? -0.757 -9.326 -3.476 1.00 91.94 89 SER A C 1
ATOM 655 O O . SER A 1 89 ? 0.225 -8.912 -4.091 1.00 91.94 89 SER A O 1
ATOM 657 N N . SER A 1 90 ? -0.668 -9.762 -2.218 1.00 89.56 90 SER A N 1
ATOM 658 C CA . SER A 1 90 ? 0.623 -10.002 -1.555 1.00 89.56 90 SER A CA 1
ATOM 659 C C . SER A 1 90 ? 1.189 -11.370 -1.948 1.00 89.56 90 SER A C 1
ATOM 661 O O . SER A 1 90 ? 0.540 -12.384 -1.692 1.00 89.56 90 SER A O 1
ATOM 663 N N . VAL A 1 91 ? 2.408 -11.431 -2.489 1.00 83.19 91 VAL A N 1
ATOM 664 C CA . VAL A 1 91 ? 3.008 -12.704 -2.954 1.00 83.19 91 VAL A CA 1
ATOM 665 C C . VAL A 1 91 ? 3.996 -13.348 -1.975 1.00 83.19 91 VAL A C 1
ATOM 667 O O . VAL A 1 91 ? 4.344 -14.514 -2.142 1.00 83.19 91 VAL A O 1
ATOM 670 N N . HIS A 1 92 ? 4.441 -12.638 -0.933 1.00 80.88 92 HIS A N 1
ATOM 671 C CA . HIS A 1 92 ? 5.428 -13.171 0.015 1.00 80.88 92 HIS A CA 1
ATOM 672 C C . HIS A 1 92 ? 5.215 -12.669 1.449 1.00 80.88 92 HIS A C 1
ATOM 674 O O . HIS A 1 92 ? 6.015 -11.921 2.007 1.00 80.88 92 HIS A O 1
ATOM 680 N N . GLY A 1 93 ? 4.101 -13.090 2.050 1.00 81.56 93 GLY A N 1
ATOM 681 C CA . GLY A 1 93 ? 3.723 -12.690 3.405 1.00 81.56 93 GLY A CA 1
ATOM 682 C C . GLY A 1 93 ? 2.961 -11.367 3.446 1.00 81.56 93 GLY A C 1
ATOM 683 O O . GLY A 1 93 ? 2.406 -10.931 2.443 1.00 81.56 93 GLY A O 1
ATOM 684 N N . ALA A 1 94 ? 2.881 -10.761 4.632 1.00 83.75 94 ALA A N 1
ATOM 685 C CA . ALA A 1 94 ? 2.177 -9.495 4.794 1.00 83.75 94 ALA A CA 1
ATOM 686 C C . ALA A 1 94 ? 2.970 -8.349 4.160 1.00 83.75 94 ALA A C 1
ATOM 688 O O . ALA A 1 94 ? 4.124 -8.125 4.525 1.00 83.75 94 ALA A O 1
ATOM 689 N N . ILE A 1 95 ? 2.344 -7.605 3.248 1.00 91.75 95 ILE A N 1
ATOM 690 C CA . ILE A 1 95 ? 2.934 -6.370 2.719 1.00 91.75 95 ILE A CA 1
ATOM 691 C C . ILE A 1 95 ? 2.785 -5.249 3.741 1.00 91.75 95 ILE A C 1
ATOM 693 O O . ILE A 1 95 ? 1.754 -5.147 4.404 1.00 91.75 95 ILE A O 1
ATOM 697 N N . ILE A 1 96 ? 3.797 -4.394 3.868 1.00 93.38 96 ILE A N 1
ATOM 698 C CA . ILE A 1 96 ? 3.721 -3.207 4.728 1.00 93.38 96 ILE A CA 1
ATOM 699 C C . ILE A 1 96 ? 3.437 -2.002 3.842 1.00 93.38 96 ILE A C 1
ATOM 701 O O . ILE A 1 96 ? 4.257 -1.674 2.985 1.00 93.38 96 ILE A O 1
ATOM 705 N N . ILE A 1 97 ? 2.297 -1.351 4.069 1.00 93.44 97 ILE A N 1
ATOM 706 C CA . ILE A 1 97 ? 1.879 -0.137 3.371 1.00 93.44 97 ILE A CA 1
ATOM 707 C C . ILE A 1 97 ? 1.980 1.054 4.327 1.00 93.44 97 ILE A C 1
ATOM 709 O O . ILE A 1 97 ? 1.208 1.160 5.284 1.00 93.44 97 ILE A O 1
ATOM 713 N N . THR A 1 98 ? 2.913 1.964 4.056 1.00 94.62 98 THR A N 1
ATOM 714 C CA . THR A 1 98 ? 3.071 3.208 4.824 1.00 94.62 98 THR A CA 1
ATOM 715 C C . THR A 1 98 ? 2.235 4.317 4.194 1.00 94.62 98 THR A C 1
ATOM 717 O O . THR A 1 98 ? 2.529 4.743 3.077 1.00 94.62 98 THR A O 1
ATOM 720 N N . LEU A 1 99 ? 1.201 4.779 4.906 1.00 92.25 99 LEU A N 1
ATOM 721 C CA . LEU A 1 99 ? 0.168 5.673 4.366 1.00 92.25 99 LEU A CA 1
ATOM 722 C C . LEU A 1 99 ? 0.522 7.167 4.447 1.00 92.25 99 LEU A C 1
ATOM 724 O O . LEU A 1 99 ? 0.250 7.905 3.504 1.00 92.25 99 LEU A O 1
ATOM 728 N N . GLY A 1 100 ? 1.100 7.633 5.560 1.00 89.88 100 GLY A N 1
ATOM 729 C CA . GLY A 1 100 ? 1.290 9.065 5.821 1.00 89.88 100 GLY A CA 1
ATOM 730 C C . GLY A 1 100 ? -0.043 9.802 6.006 1.00 89.88 100 GLY A C 1
ATOM 731 O O . GLY A 1 100 ? -0.937 9.317 6.695 1.00 89.88 100 GLY A O 1
ATOM 732 N N . ALA A 1 101 ? -0.212 10.961 5.367 1.00 88.69 101 ALA A N 1
ATOM 733 C CA . ALA A 1 101 ? -1.483 11.695 5.323 1.00 88.69 101 ALA A CA 1
ATOM 734 C C . ALA A 1 101 ? -2.055 11.691 3.891 1.00 88.69 101 ALA A C 1
ATOM 736 O O . ALA A 1 101 ? -2.073 12.739 3.240 1.00 88.69 101 ALA A O 1
ATOM 737 N N . PRO A 1 102 ? -2.470 10.527 3.356 1.00 81.75 102 PRO A N 1
ATOM 738 C CA . PRO A 1 102 ? -2.824 10.417 1.949 1.00 81.75 102 PRO A CA 1
ATOM 739 C C . PRO A 1 102 ? -4.084 11.232 1.656 1.00 81.75 102 PRO A C 1
ATOM 741 O O . PRO A 1 102 ? -5.078 11.126 2.376 1.00 81.75 102 PRO A O 1
ATOM 744 N N . THR A 1 103 ? -4.095 12.002 0.564 1.00 83.44 103 THR A N 1
ATOM 745 C CA . THR A 1 103 ? -5.342 12.641 0.107 1.00 83.44 103 THR A CA 1
ATOM 746 C C . THR A 1 103 ? -6.398 11.574 -0.183 1.00 83.44 103 THR A C 1
ATOM 748 O O . THR A 1 103 ? -7.553 11.710 0.224 1.00 83.44 103 THR A O 1
ATOM 751 N N . ARG A 1 104 ? -5.988 10.473 -0.828 1.00 85.25 104 ARG A N 1
ATOM 752 C CA . ARG A 1 104 ? -6.799 9.266 -0.970 1.00 85.25 104 ARG A CA 1
ATOM 753 C C . ARG A 1 104 ? -5.928 8.025 -1.132 1.00 85.25 104 ARG A C 1
ATOM 755 O O . ARG A 1 104 ? -5.183 7.901 -2.100 1.00 85.25 104 ARG A O 1
ATOM 762 N N . PHE A 1 105 ? -6.141 7.052 -0.255 1.00 93.06 105 PHE A N 1
ATOM 763 C CA . PHE A 1 105 ? -5.684 5.677 -0.439 1.00 93.06 105 PHE A CA 1
ATOM 764 C C . PHE A 1 105 ? -6.879 4.747 -0.648 1.00 93.06 105 PHE A C 1
ATOM 766 O O . PHE A 1 105 ? -7.928 4.908 -0.018 1.00 93.06 105 PHE A O 1
ATOM 773 N N . SER A 1 106 ? -6.738 3.772 -1.538 1.00 94.31 106 SER A N 1
ATOM 774 C CA . SER A 1 106 ? -7.771 2.785 -1.807 1.00 94.31 106 SER A CA 1
ATOM 775 C C . SER A 1 106 ? -7.153 1.445 -2.185 1.00 94.31 106 SER A C 1
ATOM 777 O O . SER A 1 106 ? -6.334 1.369 -3.090 1.00 94.31 106 SER A O 1
ATOM 779 N N . LEU A 1 107 ? -7.566 0.395 -1.486 1.00 93.56 107 LEU A N 1
ATOM 780 C CA . LEU A 1 107 ? -7.173 -0.986 -1.712 1.00 93.56 107 LEU A CA 1
ATOM 781 C C . LEU A 1 107 ? -8.440 -1.785 -2.018 1.00 93.56 107 LEU A C 1
ATOM 783 O O . LEU A 1 107 ? -9.269 -1.966 -1.130 1.00 93.56 107 LEU A O 1
ATOM 787 N N . LYS A 1 108 ? -8.638 -2.192 -3.271 1.00 93.56 108 LYS A N 1
ATOM 788 C CA . LYS A 1 108 ? -9.846 -2.876 -3.748 1.00 93.56 108 LYS A CA 1
ATOM 789 C C . LYS A 1 108 ? -9.504 -4.303 -4.158 1.00 93.56 108 LYS A C 1
ATOM 791 O O . LYS A 1 108 ? -8.516 -4.506 -4.858 1.00 93.56 108 LYS A O 1
ATOM 796 N N . GLN A 1 109 ? -10.340 -5.256 -3.748 1.00 90.75 109 GLN A N 1
ATOM 797 C CA . GLN A 1 109 ? -10.218 -6.676 -4.099 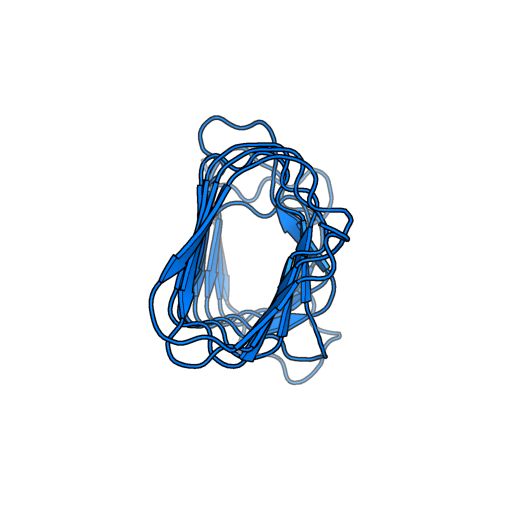1.00 90.75 109 GLN A CA 1
ATOM 798 C C . GLN A 1 109 ? -8.806 -7.203 -3.825 1.00 90.75 109 GLN A C 1
ATOM 800 O O . GLN A 1 109 ? -8.185 -7.850 -4.662 1.00 90.75 109 GLN A O 1
ATOM 805 N N . PHE A 1 110 ? -8.248 -6.824 -2.676 1.00 88.81 110 PHE A N 1
ATOM 806 C CA . PHE A 1 110 ? -6.884 -7.199 -2.351 1.00 88.81 110 PHE A CA 1
ATOM 807 C C . PHE A 1 110 ? -6.839 -8.591 -1.747 1.00 88.81 110 PHE A C 1
ATOM 809 O O . PHE A 1 110 ? -7.532 -8.868 -0.764 1.00 88.81 110 PHE A O 1
ATOM 816 N N . HIS A 1 111 ? -5.967 -9.423 -2.305 1.00 87.88 111 HIS A N 1
ATOM 817 C CA . HIS A 1 111 ? -5.789 -10.799 -1.877 1.00 87.88 111 HIS A CA 1
ATOM 818 C C . HIS A 1 111 ? -4.528 -10.962 -1.027 1.00 87.88 111 HIS A C 1
ATOM 820 O O . HIS A 1 111 ? -3.427 -10.542 -1.400 1.00 87.88 111 HIS A O 1
ATOM 826 N N . GLY A 1 112 ? -4.679 -11.644 0.106 1.00 88.00 112 GLY A N 1
ATOM 827 C CA . GLY A 1 112 ? -3.573 -11.996 0.989 1.00 88.00 112 GLY A CA 1
ATOM 828 C C . GLY A 1 112 ? -3.503 -11.118 2.234 1.00 88.00 112 GLY A C 1
ATOM 829 O O . GLY A 1 112 ? -4.518 -10.837 2.867 1.00 88.00 112 GLY A O 1
ATOM 830 N N . LYS A 1 113 ? -2.292 -10.767 2.673 1.00 90.69 113 LYS A N 1
ATOM 831 C CA . LYS A 1 113 ? -2.082 -10.093 3.962 1.00 90.69 113 LYS A CA 1
ATOM 832 C C . LYS A 1 113 ? -1.501 -8.703 3.757 1.00 90.69 113 LYS A C 1
ATOM 834 O O . LYS A 1 113 ? -0.506 -8.545 3.053 1.00 90.69 113 LYS A O 1
ATOM 839 N N . ALA A 1 114 ? -2.085 -7.710 4.416 1.00 93.00 114 ALA A N 1
ATOM 840 C CA . ALA A 1 114 ? -1.597 -6.336 4.393 1.00 93.00 114 ALA A CA 1
ATOM 841 C C . ALA A 1 114 ? -1.493 -5.767 5.808 1.00 93.00 114 ALA A C 1
ATOM 843 O O . ALA A 1 114 ? -2.348 -6.010 6.657 1.00 93.00 114 ALA A O 1
ATOM 844 N N . THR A 1 115 ? -0.458 -4.970 6.030 1.00 95.12 115 THR A N 1
ATOM 845 C CA . THR A 1 115 ? -0.238 -4.186 7.238 1.00 95.12 115 THR A CA 1
ATOM 846 C C . THR A 1 115 ? -0.235 -2.714 6.856 1.00 95.12 115 THR A C 1
ATOM 848 O O . THR A 1 115 ? 0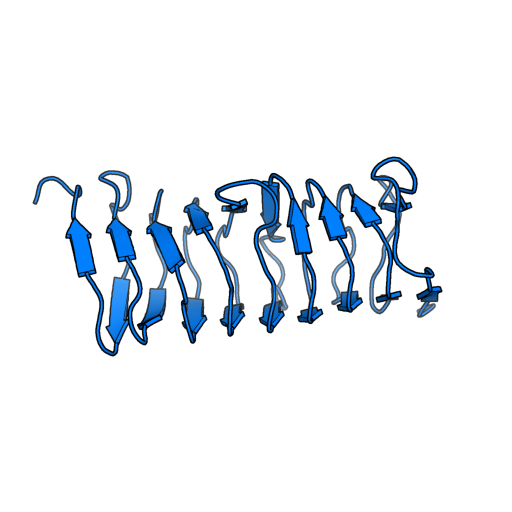.681 -2.258 6.176 1.00 95.12 115 THR A O 1
ATOM 851 N N . LEU A 1 116 ? -1.241 -1.962 7.293 1.00 95.56 116 LEU A N 1
ATOM 852 C CA . LEU A 1 116 ? -1.291 -0.510 7.136 1.00 95.56 116 LEU A CA 1
ATOM 853 C C . LEU A 1 116 ? -0.598 0.148 8.325 1.00 95.56 116 LEU A C 1
ATOM 855 O O . LEU A 1 116 ? -0.863 -0.202 9.475 1.00 95.56 116 LEU A O 1
ATOM 859 N N . THR A 1 117 ? 0.286 1.105 8.065 1.00 95.88 117 THR A N 1
ATOM 860 C CA . THR A 1 117 ? 1.014 1.813 9.120 1.00 95.88 117 THR A CA 1
ATOM 861 C C . THR A 1 117 ? 1.218 3.282 8.777 1.00 95.88 117 THR A C 1
ATOM 863 O O . THR A 1 117 ? 1.215 3.684 7.612 1.00 95.88 117 THR A O 1
ATOM 866 N N . GLY A 1 118 ? 1.415 4.097 9.808 1.00 94.38 118 GLY A N 1
ATOM 867 C CA . GLY A 1 118 ? 1.818 5.487 9.683 1.00 94.38 118 GLY A CA 1
ATOM 868 C C . GLY A 1 118 ? 0.735 6.385 9.103 1.00 94.38 118 GLY A C 1
ATOM 869 O O . GLY A 1 118 ? 1.084 7.374 8.467 1.00 94.38 118 GLY A O 1
ATOM 870 N N . GLN A 1 119 ? -0.550 6.055 9.271 1.00 94.50 119 GLN A N 1
ATOM 871 C CA . GLN A 1 119 ? -1.612 6.975 8.873 1.00 94.50 119 GLN A CA 1
ATOM 872 C C . GLN A 1 119 ? -1.705 8.124 9.883 1.00 94.50 119 GLN A C 1
ATOM 874 O O . GLN A 1 119 ? -2.061 7.914 11.039 1.00 94.50 119 GLN A O 1
ATOM 879 N N . THR A 1 120 ? -1.377 9.336 9.450 1.00 93.81 120 THR A N 1
ATOM 880 C CA . THR A 1 120 ? -1.357 10.556 10.271 1.00 93.81 120 THR A CA 1
ATOM 881 C C . THR A 1 120 ? -2.482 11.530 9.909 1.00 93.81 120 THR A C 1
ATOM 883 O O . THR A 1 120 ? -2.658 12.552 10.567 1.00 93.81 120 THR A O 1
ATOM 886 N N . GLY A 1 121 ? -3.265 11.230 8.869 1.00 91.81 121 GLY A N 1
ATOM 887 C CA . GLY A 1 121 ? -4.338 12.081 8.363 1.00 91.81 121 GLY A CA 1
ATOM 888 C C . GLY A 1 121 ? -5.044 11.469 7.154 1.00 91.81 121 GLY A C 1
ATOM 889 O O . GLY A 1 121 ? -4.860 10.292 6.841 1.00 91.81 121 GLY A O 1
ATOM 890 N N . GLY A 1 122 ? -5.845 12.282 6.461 1.00 90.88 122 GLY A N 1
ATOM 891 C CA . GLY A 1 122 ? -6.433 11.903 5.176 1.00 90.88 122 GLY A CA 1
ATOM 892 C C . GLY A 1 122 ? -7.464 10.772 5.236 1.00 90.88 122 GLY A C 1
ATOM 893 O O . GLY A 1 122 ? -8.002 10.461 6.302 1.00 90.88 122 GLY A O 1
ATOM 894 N N . VAL A 1 123 ? -7.750 10.171 4.075 1.00 91.62 123 VAL A N 1
ATOM 895 C CA . VAL A 1 123 ? -8.756 9.103 3.929 1.00 91.62 123 VAL A CA 1
ATOM 896 C C . VAL A 1 123 ? -8.153 7.873 3.255 1.00 91.62 123 VAL A C 1
ATOM 898 O O . VAL A 1 123 ? -7.668 7.929 2.122 1.00 91.62 123 VAL A O 1
ATOM 901 N N . ALA A 1 124 ? -8.257 6.741 3.942 1.00 94.75 124 ALA A N 1
ATOM 902 C CA . ALA A 1 124 ? -7.871 5.421 3.474 1.00 94.75 124 ALA A CA 1
ATOM 903 C C . ALA A 1 124 ? -9.112 4.529 3.334 1.00 94.75 124 ALA A C 1
ATOM 905 O O . ALA A 1 124 ? -10.009 4.561 4.174 1.00 94.75 124 ALA A O 1
ATOM 906 N N . LYS A 1 125 ? -9.181 3.733 2.263 1.00 95.62 125 LYS A N 1
ATOM 907 C CA . LYS A 1 125 ? -10.285 2.796 2.021 1.00 95.62 125 LYS A CA 1
ATOM 908 C C . LYS A 1 125 ? -9.753 1.408 1.703 1.00 95.62 125 LYS A C 1
ATOM 910 O O . LYS A 1 125 ? -8.910 1.270 0.827 1.00 95.62 125 LYS A O 1
ATOM 915 N N . VAL A 1 126 ? -10.299 0.381 2.337 1.00 94.62 126 VAL A N 1
ATOM 916 C CA . VAL A 1 126 ? -10.062 -1.027 1.998 1.00 94.62 126 VAL A CA 1
ATOM 917 C C . VAL A 1 126 ? -11.403 -1.645 1.620 1.00 94.62 126 VAL A C 1
ATOM 919 O O . VAL A 1 126 ? -12.368 -1.512 2.363 1.00 94.62 126 VAL A O 1
ATOM 922 N N . ARG A 1 127 ? -11.506 -2.261 0.445 1.00 92.69 127 ARG A N 1
ATOM 923 C CA . ARG A 1 127 ? -12.761 -2.756 -0.133 1.00 92.69 127 ARG A CA 1
ATOM 924 C C . ARG A 1 127 ? -12.581 -4.164 -0.675 1.00 92.69 127 ARG A C 1
ATOM 926 O O . ARG A 1 127 ? -11.682 -4.376 -1.477 1.00 92.69 127 ARG A O 1
ATOM 933 N N . GLY A 1 128 ? -13.450 -5.092 -0.283 1.00 83.06 128 GLY A N 1
ATOM 934 C CA . GLY A 1 128 ? -13.351 -6.487 -0.719 1.00 83.06 128 GLY A CA 1
ATOM 935 C C . GLY A 1 128 ? -12.083 -7.145 -0.180 1.00 83.06 128 GLY A C 1
ATOM 936 O O . GLY A 1 128 ? -11.310 -7.718 -0.941 1.00 83.06 128 GLY A O 1
ATOM 937 N N . LEU A 1 129 ? -11.815 -6.955 1.116 1.00 80.12 129 LEU A N 1
ATOM 938 C CA . LEU A 1 129 ? -10.701 -7.612 1.793 1.00 80.12 129 LEU A CA 1
ATOM 939 C C . LEU A 1 129 ? -10.969 -9.119 1.866 1.00 80.12 129 LEU A C 1
ATOM 941 O O . LEU A 1 129 ? -11.888 -9.542 2.569 1.00 80.12 129 LEU A O 1
ATOM 945 N N . ASP A 1 130 ? -10.113 -9.897 1.210 1.00 76.94 130 ASP A N 1
ATOM 946 C CA . ASP A 1 130 ? -10.066 -11.355 1.307 1.00 76.94 130 ASP A CA 1
ATOM 947 C C . ASP A 1 130 ? -8.708 -11.778 1.893 1.00 76.94 130 ASP A C 1
ATOM 949 O O . ASP A 1 130 ? -7.697 -11.924 1.195 1.00 76.94 130 ASP A O 1
ATOM 953 N N . GLY A 1 131 ? -8.665 -11.865 3.227 1.00 82.94 131 GLY A N 1
ATOM 954 C CA . GLY A 1 131 ? -7.463 -12.194 3.987 1.00 82.94 131 GLY A CA 1
ATOM 955 C C . GLY A 1 131 ? -7.350 -11.448 5.317 1.00 82.94 131 GLY A C 1
ATOM 956 O O . GLY A 1 131 ? -8.353 -11.154 5.973 1.00 82.94 131 GLY A O 1
ATOM 957 N N . LYS A 1 132 ? -6.107 -11.171 5.737 1.00 90.50 132 LYS A N 1
ATOM 958 C CA . LYS A 1 132 ? -5.804 -10.508 7.016 1.00 90.50 132 LYS A CA 1
ATOM 959 C C . LYS A 1 132 ? -5.310 -9.082 6.795 1.00 90.50 132 LYS A C 1
ATOM 961 O O . LYS A 1 132 ? -4.315 -8.871 6.101 1.00 90.50 132 LYS A O 1
ATOM 966 N N . LEU A 1 133 ? -5.952 -8.128 7.459 1.00 94.38 133 LEU A N 1
ATOM 967 C CA . LEU A 1 133 ? -5.537 -6.734 7.531 1.00 94.38 133 LEU A CA 1
ATOM 968 C C . LEU A 1 133 ? -5.060 -6.411 8.946 1.00 94.38 133 LEU A C 1
ATOM 970 O O . LEU A 1 133 ? -5.810 -6.546 9.908 1.00 94.38 133 LEU A O 1
ATOM 974 N N . VAL A 1 134 ? -3.824 -5.944 9.072 1.00 95.75 134 VAL A N 1
ATOM 975 C CA . VAL A 1 134 ? -3.289 -5.405 10.324 1.00 95.75 134 VAL A CA 1
ATOM 976 C C . VAL A 1 134 ? -3.227 -3.889 10.213 1.00 95.75 134 VAL A C 1
ATOM 978 O O . VAL A 1 134 ? -2.630 -3.348 9.288 1.00 95.75 134 VAL A O 1
ATOM 981 N N . ILE A 1 135 ? -3.813 -3.191 11.173 1.00 96.44 135 ILE A N 1
ATOM 982 C CA . ILE A 1 135 ? -3.705 -1.744 11.328 1.00 96.44 135 ILE A CA 1
ATOM 983 C C . ILE A 1 135 ? -2.648 -1.526 12.407 1.00 96.44 135 ILE A C 1
ATOM 985 O O . ILE A 1 135 ? -2.913 -1.637 13.604 1.00 96.44 135 ILE A O 1
ATOM 989 N N . ALA A 1 136 ? -1.408 -1.334 11.962 1.00 96.62 136 ALA A N 1
ATOM 990 C CA . ALA A 1 136 ? -0.234 -1.333 12.821 1.00 96.62 136 ALA A CA 1
ATOM 991 C C . ALA A 1 136 ? 0.072 0.026 13.442 1.00 96.62 136 ALA A C 1
ATOM 993 O O . ALA A 1 136 ? 0.729 0.057 14.470 1.00 96.62 136 ALA A O 1
ATOM 994 N N . SER A 1 137 ? -0.343 1.147 12.857 1.00 95.50 137 SER A N 1
ATOM 995 C CA . SER A 1 137 ? -0.340 2.440 13.551 1.00 95.50 137 SER A CA 1
ATOM 996 C C . SER A 1 137 ? -1.223 3.452 12.832 1.00 95.50 137 SER A C 1
ATOM 998 O O . SER A 1 137 ? -1.242 3.515 11.599 1.00 95.50 137 SER A O 1
ATOM 1000 N N . MET A 1 138 ? -1.935 4.251 13.622 1.00 95.38 138 MET A N 1
ATOM 1001 C CA . MET A 1 138 ? -2.809 5.320 13.151 1.00 95.38 138 MET A CA 1
ATOM 1002 C C . MET A 1 138 ? -2.837 6.427 14.207 1.00 95.38 138 MET A C 1
ATOM 1004 O O . MET A 1 138 ? -3.164 6.186 15.369 1.00 95.38 138 MET A O 1
ATOM 1008 N N . THR A 1 139 ? -2.443 7.630 13.808 1.00 95.56 139 THR A N 1
ATOM 1009 C CA . THR A 1 139 ? -2.398 8.827 14.659 1.00 95.56 139 THR A CA 1
ATOM 1010 C C . THR A 1 139 ? -3.217 9.982 14.073 1.00 95.56 139 THR A C 1
ATOM 1012 O O . THR A 1 139 ? -3.099 11.124 14.514 1.00 95.56 139 THR A O 1
ATOM 1015 N N . GLY A 1 140 ? -4.078 9.695 13.095 1.00 94.44 140 GLY A N 1
ATOM 1016 C CA . GLY A 1 140 ? -5.025 10.638 12.514 1.00 94.44 140 GLY A CA 1
ATOM 1017 C C . GLY A 1 140 ? -5.737 10.075 11.283 1.00 94.44 140 GLY A C 1
ATOM 1018 O O . GLY A 1 140 ? -5.404 8.999 10.791 1.00 94.44 140 GLY A O 1
ATOM 1019 N N . GLY A 1 141 ? -6.709 10.829 10.767 1.00 93.88 141 GLY A N 1
ATOM 1020 C CA . GLY A 1 141 ? -7.445 10.494 9.543 1.00 93.88 141 GLY A CA 1
ATOM 1021 C C . GLY A 1 141 ? -8.596 9.506 9.733 1.00 93.88 141 GLY A C 1
ATOM 1022 O O . GLY A 1 141 ? -9.020 9.210 10.853 1.00 93.88 141 GLY A O 1
ATOM 1023 N N . THR A 1 142 ? -9.105 9.007 8.608 1.00 95.75 142 THR A N 1
ATOM 1024 C CA . THR A 1 142 ? -10.194 8.023 8.545 1.00 95.75 142 THR A CA 1
ATOM 1025 C C . THR A 1 142 ? -9.769 6.809 7.726 1.00 95.75 142 THR A C 1
ATOM 1027 O O . THR A 1 142 ? -9.162 6.956 6.662 1.00 95.75 142 THR A O 1
ATOM 1030 N N . LEU A 1 143 ? -10.101 5.616 8.213 1.00 96.81 143 LEU A N 1
ATOM 1031 C CA . LEU A 1 143 ? -9.918 4.344 7.527 1.00 96.81 143 LEU A CA 1
ATOM 1032 C C . LEU A 1 143 ? -11.268 3.626 7.428 1.00 96.81 143 LEU A C 1
ATOM 1034 O O . LEU A 1 143 ? -11.810 3.181 8.436 1.00 96.81 143 LEU A O 1
ATOM 1038 N N . ASP A 1 144 ? -11.794 3.501 6.212 1.00 96.44 144 ASP A N 1
ATOM 1039 C CA . ASP A 1 144 ? -13.035 2.774 5.936 1.00 96.44 144 ASP A CA 1
ATOM 1040 C C . ASP A 1 144 ? -12.724 1.378 5.385 1.00 96.44 144 ASP A C 1
ATOM 1042 O O . ASP A 1 144 ? -12.055 1.248 4.357 1.00 96.44 144 ASP A O 1
ATOM 1046 N N . ILE A 1 145 ? -13.240 0.332 6.027 1.00 95.38 145 ILE A N 1
ATOM 1047 C CA . ILE A 1 145 ? -13.007 -1.066 5.656 1.00 95.38 145 ILE A CA 1
ATOM 1048 C C . ILE A 1 145 ? -14.343 -1.717 5.307 1.00 95.38 145 ILE A C 1
ATOM 1050 O O . ILE A 1 145 ? -15.212 -1.851 6.159 1.00 95.38 145 ILE A O 1
ATOM 1054 N N .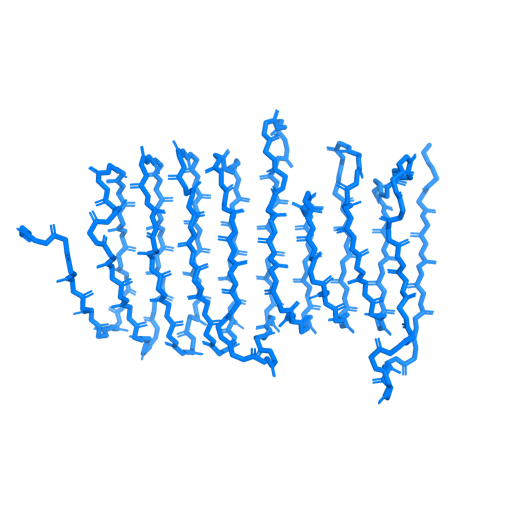 TYR A 1 146 ? -14.495 -2.148 4.060 1.00 93.50 146 TYR A N 1
ATOM 1055 C CA . TYR A 1 146 ? -15.644 -2.900 3.565 1.00 93.50 146 TYR A CA 1
ATOM 1056 C C . TYR A 1 146 ? -15.213 -4.363 3.426 1.00 93.50 146 TYR A C 1
ATOM 1058 O O . TYR A 1 146 ? -14.513 -4.720 2.472 1.00 93.50 146 TYR A O 1
ATOM 1066 N N . SER A 1 147 ? -15.556 -5.166 4.432 1.00 87.19 147 SER A N 1
ATOM 1067 C CA . SER A 1 147 ? -15.114 -6.550 4.602 1.00 87.19 147 SER A CA 1
ATOM 1068 C C . SER A 1 147 ? -16.225 -7.539 4.255 1.00 87.19 147 SER A C 1
ATOM 1070 O O . SER A 1 147 ? -17.346 -7.406 4.748 1.00 87.19 147 SER A O 1
ATOM 1072 N N . ASP A 1 148 ? -15.878 -8.574 3.487 1.00 82.19 148 ASP A N 1
ATOM 1073 C CA . ASP A 1 148 ? -16.794 -9.670 3.151 1.00 82.19 148 ASP A CA 1
ATOM 1074 C C . ASP A 1 148 ? -16.596 -10.901 4.061 1.00 82.19 148 ASP A C 1
ATOM 1076 O O . ASP A 1 148 ? -17.563 -11.611 4.340 1.00 82.19 148 ASP A O 1
ATOM 1080 N N . ALA A 1 149 ? -15.375 -11.130 4.575 1.00 80.06 149 ALA A N 1
ATOM 1081 C CA . ALA A 1 149 ? -15.053 -12.150 5.592 1.00 80.06 149 ALA A CA 1
ATOM 1082 C C . ALA A 1 149 ? -13.648 -11.975 6.230 1.00 80.06 149 ALA A C 1
ATOM 1084 O O . ALA A 1 149 ? -13.033 -12.947 6.672 1.00 80.06 149 ALA A O 1
ATOM 1085 N N . GLY A 1 150 ? -13.098 -10.758 6.249 1.00 81.69 150 GLY A N 1
ATOM 1086 C CA . GLY A 1 150 ? -11.705 -10.508 6.629 1.00 81.69 150 GLY A CA 1
ATOM 1087 C C . GLY A 1 150 ? -11.389 -10.688 8.120 1.00 81.69 150 GLY A C 1
ATOM 1088 O O . GLY A 1 150 ? -12.237 -10.497 8.999 1.00 81.69 150 GLY A O 1
ATOM 1089 N N . GLU A 1 151 ? -10.124 -11.003 8.410 1.00 92.12 151 GLU A N 1
ATOM 1090 C CA . GLU A 1 151 ? -9.538 -10.886 9.751 1.00 92.12 151 GLU A CA 1
ATOM 1091 C C . GLU A 1 151 ? -8.887 -9.506 9.884 1.00 92.12 151 GLU A C 1
ATOM 1093 O O . GLU A 1 151 ? -7.961 -9.177 9.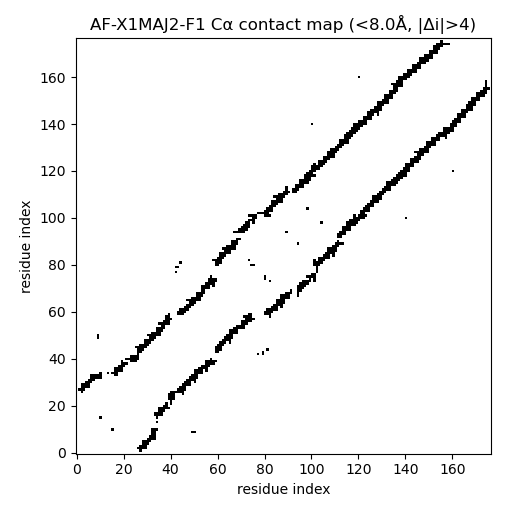143 1.00 92.12 151 GLU A O 1
ATOM 1098 N N . ILE A 1 152 ? -9.362 -8.697 10.827 1.00 94.94 152 ILE A N 1
ATOM 1099 C CA . ILE A 1 152 ? -8.854 -7.347 11.075 1.00 94.94 152 ILE A CA 1
ATOM 1100 C C . ILE A 1 152 ? -8.211 -7.318 12.459 1.00 94.94 152 ILE A C 1
ATOM 1102 O O . ILE A 1 152 ? -8.840 -7.664 13.457 1.00 94.94 152 ILE A O 1
ATOM 1106 N N . GLU A 1 153 ? -6.959 -6.883 12.528 1.00 96.06 153 GLU A N 1
ATOM 1107 C CA . GLU A 1 153 ? -6.227 -6.701 13.779 1.00 96.06 153 GLU A CA 1
ATOM 1108 C C . GLU A 1 153 ? -5.851 -5.231 13.956 1.00 96.06 153 GLU A C 1
ATOM 1110 O O . GLU A 1 153 ? -5.224 -4.642 13.077 1.00 96.06 153 GLU A O 1
ATOM 1115 N N . ILE A 1 154 ? -6.221 -4.642 15.092 1.00 96.56 154 ILE A N 1
ATOM 1116 C CA . ILE A 1 154 ? -5.949 -3.238 15.419 1.00 96.56 154 ILE A CA 1
ATOM 1117 C C . ILE A 1 154 ? -4.915 -3.197 16.540 1.00 96.56 154 ILE A C 1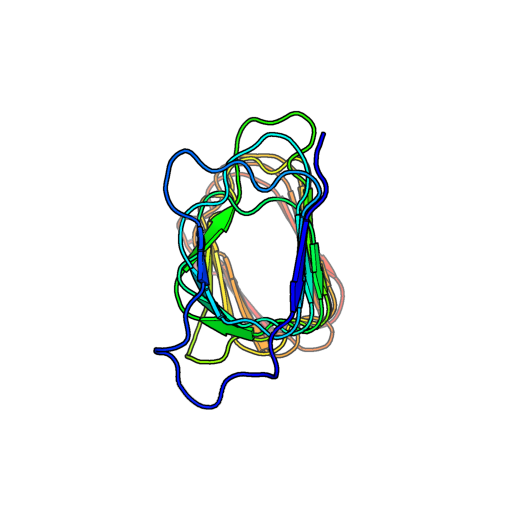
ATOM 1119 O O . ILE A 1 154 ? -5.160 -3.727 17.623 1.00 96.56 154 ILE A O 1
ATOM 1123 N N . GLN A 1 155 ? -3.753 -2.594 16.284 1.00 96.56 155 GLN A N 1
ATOM 1124 C CA . GLN A 1 155 ? -2.657 -2.542 17.255 1.00 96.56 155 GLN A CA 1
ATOM 1125 C C . GLN A 1 155 ? -2.773 -1.360 18.224 1.00 96.56 155 GLN A C 1
ATOM 1127 O O . GLN A 1 155 ? -3.346 -0.324 17.893 1.00 96.56 155 GLN A O 1
ATOM 1132 N N . VAL A 1 156 ? -2.141 -1.486 19.398 1.00 95.06 156 VAL A N 1
ATOM 1133 C CA . VAL A 1 156 ? -2.101 -0.467 20.476 1.00 95.06 156 VAL A CA 1
ATOM 1134 C C . VAL A 1 156 ? -1.551 0.896 20.064 1.00 95.06 156 VAL A C 1
ATOM 1136 O O . VAL A 1 156 ? -1.853 1.927 20.652 1.00 95.06 156 VAL A O 1
ATOM 1139 N N . THR A 1 157 ? -0.767 0.908 19.004 1.00 95.44 157 THR A N 1
ATOM 1140 C CA . THR A 1 157 ? -0.198 2.083 18.348 1.00 95.44 157 THR A CA 1
ATOM 1141 C C . THR A 1 157 ? -1.214 2.865 17.504 1.00 95.44 157 THR A C 1
ATOM 1143 O O . THR A 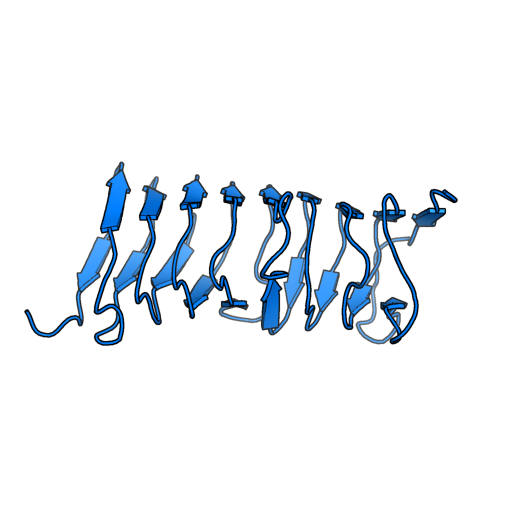1 157 ? -0.854 3.879 16.907 1.00 95.44 157 THR A O 1
ATOM 1146 N N . CYS A 1 158 ? -2.475 2.429 17.435 1.00 95.25 158 CYS A N 1
ATOM 1147 C CA . CYS A 1 158 ? -3.588 3.197 16.878 1.00 95.25 158 CYS A CA 1
ATOM 1148 C C . CYS A 1 158 ? -4.189 4.087 17.973 1.00 95.25 158 CYS A C 1
ATOM 1150 O O . CYS A 1 158 ? -5.066 3.657 18.717 1.00 95.25 158 CYS A O 1
ATOM 1152 N N . THR A 1 159 ? -3.684 5.314 18.101 1.00 94.62 159 THR A N 1
ATOM 1153 C CA . THR A 1 159 ? -3.995 6.204 19.232 1.00 94.62 159 THR A CA 1
ATOM 1154 C C . THR A 1 159 ? -4.938 7.351 18.879 1.00 94.62 159 THR A C 1
ATOM 1156 O O . THR A 1 159 ? -5.547 7.929 19.777 1.00 94.62 159 THR A O 1
ATOM 1159 N N . VAL A 1 160 ? -5.075 7.699 17.594 1.00 93.88 160 VAL A N 1
ATOM 1160 C CA . VAL A 1 160 ? -5.945 8.785 17.109 1.00 93.88 160 VAL A CA 1
ATOM 1161 C C . VAL A 1 160 ? -6.480 8.433 15.718 1.00 93.88 160 VAL A C 1
ATOM 1163 O O . VAL A 1 160 ? -5.796 7.781 14.934 1.00 93.88 160 VAL A O 1
ATOM 1166 N N . GLY A 1 161 ? -7.682 8.912 15.389 1.00 93.69 161 GLY A N 1
ATOM 1167 C CA . GLY A 1 161 ? -8.328 8.725 14.089 1.00 93.69 161 GLY A CA 1
ATOM 1168 C C . GLY A 1 161 ? -9.650 7.973 14.205 1.00 93.69 161 GLY A C 1
ATOM 1169 O O . GLY A 1 161 ? -10.167 7.758 15.301 1.00 93.69 161 GLY A O 1
ATOM 1170 N N . THR A 1 162 ? -10.221 7.593 13.066 1.00 96.31 162 THR A N 1
ATOM 1171 C CA . THR A 1 162 ? -11.471 6.824 13.012 1.00 96.31 162 THR A CA 1
ATOM 1172 C C . THR A 1 162 ? -11.314 5.621 12.095 1.00 96.31 162 THR A C 1
ATOM 1174 O O . THR A 1 162 ? -10.926 5.777 10.939 1.00 96.31 162 THR A O 1
ATOM 1177 N N . ILE A 1 163 ? -11.653 4.435 12.602 1.00 96.38 163 ILE A N 1
ATOM 1178 C CA . ILE A 1 163 ? -11.680 3.187 11.836 1.00 96.38 163 ILE A CA 1
ATOM 1179 C C . ILE A 1 163 ? -13.138 2.741 11.744 1.00 96.38 163 ILE A C 1
ATOM 1181 O O . ILE A 1 163 ? -13.747 2.400 12.756 1.00 96.38 163 ILE A O 1
ATOM 1185 N N . ASN A 1 164 ? -13.691 2.747 10.535 1.00 96.00 164 ASN A N 1
ATOM 1186 C CA . ASN A 1 164 ? -15.045 2.282 10.262 1.00 96.00 164 ASN A CA 1
ATOM 1187 C C . ASN A 1 164 ? -14.975 0.907 9.599 1.00 96.00 164 ASN A C 1
ATOM 1189 O O . ASN A 1 164 ? -14.314 0.750 8.574 1.00 96.00 164 ASN A O 1
ATOM 1193 N N . ILE A 1 165 ? -15.666 -0.084 10.162 1.00 94.31 165 ILE A N 1
ATOM 1194 C CA . ILE A 1 165 ? -15.728 -1.441 9.611 1.00 94.31 165 ILE A CA 1
ATOM 1195 C C . ILE A 1 165 ? -17.170 -1.724 9.197 1.00 94.31 165 ILE A C 1
ATOM 1197 O O . ILE A 1 165 ? -18.090 -1.648 10.009 1.00 94.31 165 ILE A O 1
ATOM 1201 N N . TYR A 1 166 ? -17.347 -2.051 7.924 1.00 93.56 166 TYR A N 1
ATOM 1202 C CA . TYR A 1 166 ? -18.615 -2.381 7.293 1.00 93.56 166 TYR A CA 1
ATOM 1203 C C . TYR A 1 166 ? -18.591 -3.838 6.830 1.00 93.56 166 TYR A C 1
ATOM 1205 O O . TYR A 1 166 ? -17.574 -4.315 6.322 1.00 93.56 166 TYR A O 1
ATOM 1213 N N . GLY A 1 167 ? -19.729 -4.521 6.955 1.00 90.25 167 GLY A N 1
ATOM 1214 C CA . GLY A 1 167 ? -19.865 -5.933 6.597 1.00 90.25 167 GLY A CA 1
ATOM 1215 C C . GLY A 1 167 ? -19.416 -6.879 7.711 1.00 90.25 167 GLY A C 1
ATOM 1216 O O . GLY A 1 167 ? -19.361 -6.502 8.883 1.00 90.25 167 GLY A O 1
ATOM 1217 N N . ASN A 1 168 ? -19.130 -8.127 7.346 1.00 87.56 168 ASN A N 1
ATOM 1218 C CA . ASN A 1 168 ? -18.750 -9.163 8.301 1.00 87.56 168 ASN A CA 1
ATOM 1219 C C . ASN A 1 168 ? -17.224 -9.227 8.421 1.00 87.56 168 ASN A C 1
ATOM 1221 O O . ASN A 1 168 ? -16.510 -9.352 7.424 1.00 87.56 168 ASN A O 1
ATOM 1225 N N . ALA A 1 169 ? -16.717 -9.167 9.649 1.00 90.44 169 ALA A N 1
ATOM 1226 C CA . ALA A 1 169 ? -15.295 -9.294 9.938 1.00 90.44 169 ALA A CA 1
ATOM 1227 C C . ALA A 1 169 ? -15.075 -9.924 11.312 1.00 90.44 169 ALA A C 1
ATOM 1229 O O . ALA A 1 169 ? -15.855 -9.709 12.244 1.00 90.44 169 ALA A O 1
ATOM 1230 N N . ARG A 1 170 ? -13.963 -10.646 11.462 1.00 92.62 170 ARG A N 1
ATOM 1231 C CA . ARG A 1 170 ? -13.419 -10.963 12.783 1.00 92.62 170 ARG A CA 1
ATOM 1232 C C . ARG A 1 170 ? -12.459 -9.849 13.173 1.00 92.62 170 ARG A C 1
ATOM 1234 O O . ARG A 1 170 ? -11.445 -9.666 12.506 1.00 92.62 170 ARG A O 1
ATOM 1241 N N . VAL A 1 171 ? -12.760 -9.144 14.260 1.00 94.12 171 VAL A N 1
ATOM 1242 C CA . VAL A 1 171 ? -11.931 -8.037 14.750 1.00 94.12 171 VAL A CA 1
ATOM 1243 C C . VAL A 1 171 ? -11.216 -8.446 16.032 1.00 94.12 171 VAL A C 1
ATOM 1245 O O . VAL A 1 171 ? -11.856 -8.827 17.011 1.00 94.12 171 VAL A O 1
ATOM 1248 N N . THR A 1 172 ? -9.891 -8.345 16.024 1.00 95.25 172 THR A N 1
ATOM 1249 C CA . THR A 1 172 ? -9.047 -8.450 17.218 1.00 95.25 172 THR A CA 1
ATOM 1250 C C . THR A 1 172 ? -8.547 -7.056 17.564 1.00 95.25 172 THR A C 1
ATOM 1252 O O . THR A 1 172 ? -7.790 -6.459 16.797 1.00 95.25 172 THR A O 1
ATOM 1255 N N . ASN A 1 173 ? -8.982 -6.531 18.708 1.00 90.50 173 ASN A N 1
ATOM 1256 C CA . ASN A 1 173 ? -8.562 -5.221 19.178 1.00 90.50 173 ASN A CA 1
ATOM 1257 C C . ASN A 1 173 ? -7.499 -5.349 20.277 1.00 90.50 173 ASN A C 1
ATOM 1259 O O . ASN A 1 173 ? -7.798 -5.822 21.372 1.00 90.50 173 ASN A O 1
ATOM 1263 N N . ASN A 1 174 ? -6.280 -4.891 19.991 1.00 90.00 174 ASN A N 1
ATOM 1264 C CA . ASN A 1 174 ? -5.170 -4.857 20.940 1.00 90.00 174 ASN A CA 1
ATOM 1265 C C . ASN A 1 174 ? -4.955 -3.449 21.532 1.00 90.00 174 ASN A C 1
ATOM 1267 O O . ASN A 1 174 ? -3.902 -3.206 22.118 1.00 90.00 174 ASN A O 1
ATOM 1271 N N . THR A 1 175 ? -5.901 -2.503 21.396 1.00 80.44 175 THR A N 1
ATOM 1272 C CA . THR A 1 175 ? -5.708 -1.104 21.837 1.00 80.44 175 THR A CA 1
ATOM 1273 C C . THR A 1 175 ? -5.658 -0.878 23.345 1.00 80.44 175 THR A C 1
ATOM 1275 O O . THR A 1 175 ? -5.462 0.251 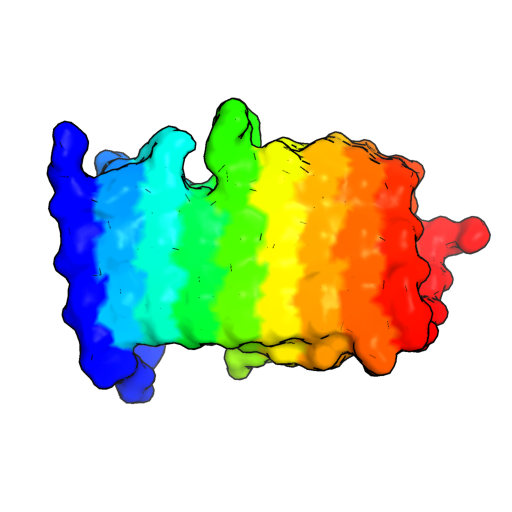23.780 1.00 80.44 175 THR A O 1
ATOM 1278 N N . GLY A 1 176 ? -5.775 -1.931 24.157 1.00 65.50 176 GLY A N 1
ATOM 1279 C CA . GLY A 1 176 ? -5.663 -1.836 25.615 1.00 65.50 176 GLY A CA 1
ATOM 1280 C C . GLY A 1 176 ? -6.790 -1.043 26.291 1.00 65.50 176 GLY A C 1
ATOM 1281 O O . GLY A 1 176 ? -6.653 -0.707 27.465 1.00 65.50 176 GLY A O 1
ATOM 1282 N N . GLY A 1 177 ? -7.880 -0.759 25.569 1.00 51.03 177 GLY A N 1
ATOM 1283 C CA . GLY A 1 177 ? -9.061 -0.026 26.029 1.00 51.03 177 GLY A CA 1
ATOM 1284 C C . GLY A 1 177 ? -10.341 -0.624 25.475 1.00 51.03 177 GLY A C 1
ATOM 1285 O O . GLY A 1 177 ? -10.274 -1.217 24.372 1.00 51.03 177 GLY A O 1
#

Solvent-accessible surface area (backbone atoms only — not comparable to full-atom values): 8411 Å² total; per-residue (Å²): 132,76,67,47,79,47,80,48,86,56,77,94,51,93,80,67,58,48,68,42,49,88,92,48,67,44,39,55,22,40,40,30,22,35,35,39,31,38,41,52,41,66,84,53,43,27,39,36,33,50,19,39,42,36,48,32,27,36,44,40,24,40,36,34,53,20,37,37,37,58,43,38,29,44,32,65,90,51,102,67,26,38,35,38,34,34,53,24,32,37,78,70,58,65,26,42,37,37,39,36,48,19,66,32,37,36,40,28,48,35,39,41,31,40,31,40,26,53,23,54,27,42,38,37,37,38,34,48,36,50,41,41,41,33,41,57,25,23,62,23,32,38,39,41,36,38,25,73,69,15,40,37,37,40,32,54,56,46,77,38,59,47,79,46,79,41,77,44,63,51,77,47,78,53,51,86,118

Mean predicted aligned error: 5.16 Å

Secondary structure (DSSP, 8-state):
----EEE----SSTT-EEEE-TT-B-TT-EEES-EEEEE-BSSS-EEEES-EEEEEEEE-EEEES-EEEEEEEE--S-TT-EEEEES-EESSSPEEEEEES-SEEEEES-EEEEEEEEEEEEEEEEEEEEEEEEE--EEEEEEEEEEEEEEEEE-TTEEEEEEEEEEEEEEEE-S--

Foldseek 3Di:
DDEEEAEDPADPDLVQEDEPDPPDANANYEYENHEYEYEHDDQHAYEYEQYEDEHYACHAHEYEVYEYEEEAEHRDDHPRREYEYYLYEHDDAEYEYECAAGLEAEAELYYEHYEYDHHQHHEYEYYNDDEEYEDAAHNEYEYEYEYAEYEYEYALNHDDYYYHYHYDYHYHYHVVD

Nearest PDB structures (foldseek):
  6kve-assembly1_A  TM=3.217E-01  e=2.040E+00  Evansstolkia leycettana
  7y5s-assembly1_A  TM=2.496E-01  e=9.760E-01  Klebsiella phage Kp7
  7e56-assembly1_A  TM=2.962E-01  e=2.654E+00  Evansstolkia leycettana